Protein AF-A0A2Z4L5Y4-F1 (afdb_monomer_lite)

pLDDT: mean 93.49, std 5.84, range [65.12, 98.69]

Sequence (246 aa):
MSQNNININGIVNYGMEIYTATNTQITDNNITLNGSKSMEIGYAHSLNSTATENTITINDDSTIPINSVTEEIQPENTGIKIQQDPINIELENNKIKITDTQQKDTTIHSEESVNITIKNNQLTSSTGYGDETILAPEDAIIENNIINTNITTEDVTTLTNTPTTLTAAITDGDNVINNGKVVFKINGKTVKDANGKVIYAKVSNNQVNFTYTLPSDMKAKEYNLTAVFISSDYDCLEDTKTLTVN

Secondary structure (DSSP, 8-state):
-BS-EEEEESSEEEEEEEES-BS-EEES-EEEEEESEEEEEEEES-EEEEEES-EEEEEE-TTS-------SS---SEEEEEESS-EEEEEES-EEEEEETTS--EEEEE-S-EEEEEES-EEE-SS-BGGGGEE--TTSEEE-----EEEEE--EEE-TTSEEEEEEEEEETTB---S-EEEEEETTEEPB-TTSPBP-EEPBTTEEEEEEEPPTT--SEEEEEEEEEE-SSS--EEEEEEEEE-

Foldseek 3Di:
DEDEEEEEEEAFEEAEEAELEEAAEAAHYEYEYEHAFYEHYEYANYEQYEYAHYEYEYEHEVVDDDDDDDDPDGTHQEHYEYDHEYENYEYEQYEFEGEYPVQRYAHYEYDDYYAAEHEQYWAYYNNATFPVRYHYDPPYHGYNHAFPKAKDWDEAEEAAQDWGKTKMFIDRDPDFDQAWWKWKDWQNHTDADPVRHGDTFGDGRRMGIDIDHHHPPDDFAKTKIKIWTDGPRHDIYIDIDIYGYD

Structure (mmCIF, N/CA/C/O backbone):
data_AF-A0A2Z4L5Y4-F1
#
_entry.id   AF-A0A2Z4L5Y4-F1
#
loop_
_atom_site.group_PDB
_atom_site.id
_atom_site.type_symbol
_atom_site.label_atom_id
_atom_site.label_alt_id
_atom_site.label_comp_id
_atom_site.label_asym_id
_atom_site.label_entity_id
_atom_site.label_seq_id
_atom_site.pdbx_PDB_ins_code
_atom_site.Cartn_x
_atom_site.Cartn_y
_atom_site.Cartn_z
_atom_site.occupancy
_atom_site.B_iso_or_equiv
_atom_site.auth_seq_id
_atom_site.auth_comp_id
_atom_site.auth_asym_id
_atom_site.auth_atom_id
_atom_site.pdbx_PDB_model_num
ATOM 1 N N . MET A 1 1 ? 7.150 -13.907 -17.745 1.00 89.50 1 MET A N 1
ATOM 2 C CA . MET A 1 1 ? 7.822 -14.478 -16.563 1.00 89.50 1 MET A CA 1
ATOM 3 C C . MET A 1 1 ? 6.780 -14.657 -15.474 1.00 89.50 1 MET A C 1
ATOM 5 O O . MET A 1 1 ? 6.015 -13.725 -15.258 1.00 89.50 1 MET A O 1
ATOM 9 N N . SER A 1 2 ? 6.706 -15.822 -14.829 1.00 96.12 2 SER A N 1
ATOM 10 C CA . SER A 1 2 ? 5.707 -16.038 -13.778 1.00 96.12 2 SER A CA 1
ATOM 11 C C . SER A 1 2 ? 6.154 -16.961 -12.658 1.00 96.12 2 SER A C 1
ATOM 13 O O . SER A 1 2 ? 6.927 -17.884 -12.926 1.00 96.12 2 SER A O 1
ATOM 15 N N . GLN A 1 3 ? 5.636 -16.744 -11.445 1.00 97.00 3 GLN A N 1
ATOM 16 C CA . GLN A 1 3 ? 5.835 -17.620 -10.279 1.00 97.00 3 GLN A CA 1
ATOM 17 C C . GLN A 1 3 ? 7.287 -17.734 -9.812 1.00 97.00 3 GLN A C 1
ATOM 19 O O . GLN A 1 3 ? 7.731 -18.785 -9.345 1.00 97.00 3 GLN A O 1
ATOM 24 N N . ASN A 1 4 ? 8.050 -16.648 -9.939 1.00 97.50 4 ASN A N 1
ATOM 25 C CA . ASN A 1 4 ? 9.451 -16.617 -9.527 1.00 97.50 4 ASN A CA 1
ATOM 26 C C . ASN A 1 4 ? 9.618 -15.943 -8.167 1.00 97.50 4 ASN A C 1
ATOM 28 O O . ASN A 1 4 ? 8.889 -15.018 -7.826 1.00 97.50 4 ASN A O 1
ATOM 32 N N . ASN A 1 5 ? 10.634 -16.384 -7.423 1.00 97.31 5 ASN A N 1
ATOM 33 C CA . ASN A 1 5 ? 11.152 -15.671 -6.259 1.00 97.31 5 ASN A CA 1
ATOM 34 C C . ASN A 1 5 ? 12.532 -15.117 -6.623 1.00 97.31 5 ASN A C 1
ATOM 36 O O . ASN A 1 5 ? 13.457 -15.896 -6.862 1.00 97.31 5 ASN A O 1
ATOM 40 N N . ILE A 1 6 ? 12.668 -13.795 -6.690 1.00 97.12 6 ILE A N 1
ATOM 41 C CA . ILE A 1 6 ? 13.895 -13.119 -7.129 1.00 97.12 6 ILE A CA 1
ATOM 42 C C . ILE A 1 6 ? 14.397 -12.234 -5.990 1.00 97.12 6 ILE A C 1
ATOM 44 O O . ILE A 1 6 ? 13.643 -11.454 -5.419 1.00 97.12 6 ILE A O 1
ATOM 48 N N . ASN A 1 7 ? 15.681 -12.351 -5.653 1.00 97.31 7 ASN A N 1
ATOM 49 C CA . ASN A 1 7 ? 16.321 -11.515 -4.642 1.00 97.31 7 ASN A CA 1
ATOM 50 C C . ASN A 1 7 ? 17.642 -10.978 -5.195 1.00 97.31 7 ASN A C 1
ATOM 52 O O . ASN A 1 7 ? 18.547 -11.761 -5.495 1.00 97.31 7 ASN A O 1
ATOM 56 N N . ILE A 1 8 ? 17.739 -9.658 -5.341 1.00 97.31 8 ILE A N 1
ATOM 57 C CA . ILE A 1 8 ? 18.920 -8.974 -5.871 1.00 97.31 8 ILE A CA 1
ATOM 58 C C . ILE A 1 8 ? 19.483 -8.060 -4.784 1.00 97.31 8 ILE A C 1
ATOM 60 O O . ILE A 1 8 ? 18.771 -7.245 -4.202 1.00 97.31 8 ILE A O 1
ATOM 64 N N . ASN A 1 9 ? 20.779 -8.208 -4.510 1.00 96.44 9 ASN A N 1
ATOM 65 C CA . ASN A 1 9 ? 21.511 -7.378 -3.558 1.00 96.44 9 ASN A CA 1
ATOM 66 C C . ASN A 1 9 ? 22.702 -6.759 -4.282 1.00 96.44 9 ASN A C 1
ATOM 68 O O . ASN A 1 9 ? 23.648 -7.462 -4.645 1.00 96.44 9 ASN A O 1
ATOM 72 N N . GLY A 1 10 ? 22.651 -5.451 -4.489 1.00 93.44 10 GLY A N 1
ATOM 73 C CA . GLY A 1 10 ? 23.626 -4.713 -5.280 1.00 93.44 10 GLY A CA 1
ATOM 74 C C . GLY A 1 10 ? 23.446 -3.214 -5.096 1.00 93.44 10 GLY A C 1
ATOM 75 O O . GLY A 1 10 ? 22.420 -2.763 -4.611 1.00 93.44 10 GLY A O 1
ATOM 76 N N . ILE A 1 11 ? 24.459 -2.418 -5.441 1.00 93.06 11 ILE A N 1
ATOM 77 C CA . ILE A 1 11 ? 24.372 -0.955 -5.286 1.00 93.06 11 ILE A CA 1
ATOM 78 C C . ILE A 1 11 ? 23.385 -0.363 -6.305 1.00 93.06 11 ILE A C 1
ATOM 80 O O . ILE A 1 11 ? 22.585 0.503 -5.955 1.00 93.06 11 ILE A O 1
ATOM 84 N N . VAL A 1 12 ? 23.448 -0.848 -7.548 1.00 94.12 12 VAL A N 1
ATOM 85 C CA . VAL A 1 12 ? 22.519 -0.521 -8.634 1.00 94.12 12 VAL A CA 1
ATOM 86 C C . VAL A 1 12 ? 21.872 -1.822 -9.088 1.00 94.12 12 VAL A C 1
ATOM 88 O O . VAL A 1 12 ? 22.598 -2.761 -9.420 1.00 94.12 12 VAL A O 1
ATOM 91 N N . ASN A 1 13 ? 20.543 -1.886 -9.085 1.00 94.62 13 ASN A N 1
ATOM 92 C CA . ASN A 1 13 ? 19.792 -3.095 -9.415 1.00 94.62 13 ASN A CA 1
ATOM 93 C C . ASN A 1 13 ? 18.792 -2.830 -10.543 1.00 94.62 13 ASN A C 1
ATOM 95 O O . ASN A 1 13 ? 18.064 -1.841 -10.503 1.00 94.62 13 ASN A O 1
ATOM 99 N N . TYR A 1 14 ? 18.724 -3.774 -11.482 1.00 92.56 14 TYR A N 1
ATOM 100 C CA . TYR A 1 14 ? 17.647 -3.904 -12.459 1.00 92.56 14 TYR A CA 1
ATOM 101 C C . TYR A 1 14 ? 17.039 -5.297 -12.304 1.00 92.56 14 TYR A C 1
ATOM 103 O O . TYR A 1 14 ? 17.768 -6.292 -12.343 1.00 92.56 14 TYR A O 1
ATOM 111 N N . GLY A 1 15 ? 15.729 -5.376 -12.080 1.00 92.56 15 GLY A N 1
ATOM 112 C CA . GLY A 1 15 ? 15.012 -6.647 -11.995 1.00 92.56 15 GLY A CA 1
ATOM 113 C C . GLY A 1 15 ? 14.827 -7.274 -13.375 1.00 92.56 15 GLY A C 1
ATOM 114 O O . GLY A 1 15 ? 15.365 -8.343 -13.668 1.00 92.56 15 GLY A O 1
ATOM 115 N N . MET A 1 16 ? 14.065 -6.592 -14.226 1.00 93.50 16 MET A N 1
ATOM 116 C CA . MET A 1 16 ? 13.694 -7.015 -15.570 1.00 93.50 16 MET A CA 1
ATOM 117 C C . MET A 1 16 ? 13.624 -5.814 -16.511 1.00 93.50 16 MET A C 1
ATOM 119 O O . MET A 1 16 ? 12.772 -4.945 -16.360 1.00 93.50 16 MET A O 1
ATOM 123 N N . GLU A 1 17 ? 14.459 -5.813 -17.544 1.00 93.06 17 GLU A N 1
ATOM 124 C CA . GLU A 1 17 ? 14.396 -4.824 -18.620 1.00 93.06 17 GLU A CA 1
ATOM 125 C C . GLU A 1 17 ? 13.764 -5.442 -19.865 1.00 93.06 17 GLU A C 1
ATOM 127 O O . GLU A 1 17 ? 14.251 -6.423 -20.435 1.00 93.06 17 GLU A O 1
ATOM 132 N N . ILE A 1 18 ? 12.648 -4.861 -20.284 1.00 94.00 18 ILE A N 1
ATOM 133 C CA . ILE A 1 18 ? 11.864 -5.268 -21.438 1.00 94.00 18 ILE A CA 1
ATOM 134 C C . ILE A 1 18 ? 12.085 -4.217 -22.523 1.00 94.00 18 ILE A C 1
ATOM 136 O O . ILE A 1 18 ? 11.450 -3.163 -22.541 1.00 94.00 18 ILE A O 1
ATOM 140 N N . TYR A 1 19 ? 13.027 -4.510 -23.418 1.00 93.94 19 TYR A N 1
ATOM 141 C CA . TYR A 1 19 ? 13.422 -3.625 -24.510 1.00 93.94 19 TYR A CA 1
ATOM 142 C C . TYR A 1 19 ? 12.870 -4.135 -25.841 1.00 93.94 19 TYR A C 1
ATOM 144 O O . TYR A 1 19 ? 13.205 -5.240 -26.272 1.00 93.94 19 TYR A O 1
ATOM 152 N N . THR A 1 20 ? 12.038 -3.335 -26.514 1.00 94.31 20 THR A N 1
ATOM 153 C CA . THR A 1 20 ? 11.422 -3.616 -27.834 1.00 94.31 20 THR A CA 1
ATOM 154 C C . THR A 1 20 ? 10.539 -4.870 -27.916 1.00 94.31 20 THR A C 1
ATOM 156 O O . THR A 1 20 ? 10.050 -5.228 -28.991 1.00 94.31 20 THR A O 1
ATOM 159 N N . ALA A 1 21 ? 10.318 -5.562 -26.797 1.00 95.31 21 ALA A N 1
ATOM 160 C CA . ALA A 1 21 ? 9.504 -6.764 -26.769 1.00 95.31 21 ALA A CA 1
ATOM 161 C C . ALA A 1 21 ? 8.013 -6.407 -26.801 1.00 95.31 21 ALA A C 1
ATOM 163 O O . ALA A 1 21 ? 7.582 -5.337 -26.373 1.00 95.31 21 ALA A O 1
ATOM 164 N N . THR A 1 22 ? 7.197 -7.326 -27.309 1.00 96.44 22 THR A N 1
ATOM 165 C CA . THR A 1 22 ? 5.746 -7.131 -27.378 1.00 96.44 22 THR A CA 1
ATOM 166 C C . THR A 1 22 ? 5.018 -8.332 -26.807 1.00 96.44 22 THR A C 1
ATOM 168 O O . THR A 1 22 ? 5.540 -9.447 -26.867 1.00 96.44 22 THR A O 1
ATOM 171 N N . ASN A 1 23 ? 3.798 -8.129 -26.304 1.00 97.38 23 ASN A N 1
ATOM 172 C CA . ASN A 1 23 ? 2.982 -9.201 -25.720 1.00 97.38 23 ASN A CA 1
ATOM 173 C C . ASN A 1 23 ? 3.664 -9.875 -24.517 1.00 97.38 23 ASN A C 1
ATOM 175 O O . ASN A 1 23 ? 3.543 -11.087 -24.310 1.00 97.38 23 ASN A O 1
ATOM 179 N N . THR A 1 24 ? 4.417 -9.094 -23.740 1.00 97.88 24 THR A N 1
ATOM 180 C CA . THR A 1 24 ? 5.137 -9.586 -22.566 1.00 97.88 24 THR A CA 1
ATOM 181 C C . THR A 1 24 ? 4.182 -9.671 -21.386 1.00 97.88 24 THR A C 1
ATOM 183 O O . THR A 1 24 ? 3.485 -8.711 -21.087 1.00 97.88 24 THR A O 1
ATOM 186 N N . GLN A 1 25 ? 4.173 -10.811 -20.700 1.00 98.19 25 GLN A N 1
ATOM 187 C CA . GLN A 1 25 ? 3.403 -11.009 -19.472 1.00 98.19 25 GLN A CA 1
ATOM 188 C C . GLN A 1 25 ? 4.362 -11.273 -18.317 1.00 98.19 25 GLN A C 1
ATOM 190 O O . GLN A 1 25 ? 5.164 -12.215 -18.373 1.00 98.19 25 GLN A O 1
ATOM 195 N N . ILE A 1 26 ? 4.281 -10.453 -17.276 1.00 98.38 26 ILE A N 1
ATOM 196 C CA . ILE A 1 26 ? 5.035 -10.599 -16.032 1.00 98.38 26 ILE A CA 1
ATOM 197 C C . ILE A 1 26 ? 4.016 -10.757 -14.913 1.00 98.38 26 ILE A C 1
ATOM 199 O O . ILE A 1 26 ? 3.316 -9.804 -14.592 1.00 98.38 26 ILE A O 1
ATOM 203 N N . THR A 1 27 ? 3.871 -11.960 -14.361 1.00 98.44 27 THR A N 1
ATOM 204 C CA . THR A 1 27 ? 2.765 -12.224 -13.434 1.00 98.44 27 THR A CA 1
ATOM 205 C C . THR A 1 27 ? 3.118 -13.099 -12.246 1.00 98.44 27 THR A C 1
ATOM 207 O O . THR A 1 27 ? 3.892 -14.039 -12.399 1.00 98.44 27 THR A O 1
ATOM 210 N N . ASP A 1 28 ? 2.548 -12.812 -11.075 1.00 98.00 28 ASP A N 1
ATOM 211 C CA . ASP A 1 28 ? 2.680 -13.655 -9.878 1.00 98.00 28 ASP A CA 1
ATOM 212 C C . ASP A 1 28 ? 4.154 -13.902 -9.493 1.00 98.00 28 ASP A C 1
ATOM 214 O O . ASP A 1 28 ? 4.580 -15.021 -9.219 1.00 98.00 28 ASP A O 1
ATOM 218 N N . ASN A 1 29 ? 5.001 -12.870 -9.573 1.00 98.38 29 ASN A N 1
ATOM 219 C CA . ASN A 1 29 ? 6.391 -12.947 -9.117 1.00 98.38 29 ASN A CA 1
ATOM 220 C C . ASN A 1 29 ? 6.549 -12.257 -7.759 1.00 98.38 29 ASN A C 1
ATOM 222 O O . ASN A 1 29 ? 5.911 -11.244 -7.493 1.00 98.38 29 ASN A O 1
ATOM 226 N N . ASN A 1 30 ? 7.437 -12.778 -6.917 1.00 97.25 30 ASN A N 1
ATOM 227 C CA . ASN A 1 30 ? 7.812 -12.193 -5.634 1.00 97.25 30 ASN A CA 1
ATOM 228 C C . ASN A 1 30 ? 9.275 -11.740 -5.683 1.00 97.25 30 ASN A C 1
ATOM 230 O O . ASN A 1 30 ? 10.189 -12.557 -5.817 1.00 97.25 30 ASN A O 1
ATOM 234 N N . ILE A 1 31 ? 9.496 -10.432 -5.628 1.00 98.12 31 ILE A N 1
ATOM 235 C CA . ILE A 1 31 ? 10.759 -9.805 -6.005 1.00 98.12 31 ILE A CA 1
ATOM 236 C C . ILE A 1 31 ? 11.211 -8.867 -4.897 1.00 98.12 31 ILE A C 1
ATOM 238 O O . ILE A 1 31 ? 10.451 -8.034 -4.407 1.00 98.12 31 ILE A O 1
ATOM 242 N N . THR A 1 32 ? 12.467 -9.010 -4.484 1.00 97.69 32 THR A N 1
ATOM 243 C CA . THR A 1 32 ? 13.106 -8.132 -3.504 1.00 97.69 32 THR A CA 1
ATOM 244 C C . THR A 1 32 ? 14.408 -7.572 -4.061 1.00 97.69 32 THR A C 1
ATOM 246 O O . THR A 1 32 ? 15.286 -8.335 -4.468 1.00 97.69 32 THR A O 1
ATOM 249 N N . LEU A 1 33 ? 14.546 -6.248 -4.044 1.00 97.94 33 LEU A N 1
ATOM 250 C CA . LEU A 1 33 ? 15.757 -5.527 -4.433 1.00 97.94 33 LEU A CA 1
ATOM 251 C C . LEU A 1 33 ? 16.283 -4.752 -3.222 1.00 97.94 33 LEU A C 1
ATOM 253 O O . LEU A 1 33 ? 15.521 -4.040 -2.569 1.00 97.94 33 LEU A O 1
ATOM 257 N N . ASN A 1 34 ? 17.574 -4.878 -2.918 1.00 97.00 34 ASN A N 1
ATOM 258 C CA . ASN A 1 34 ? 18.229 -4.086 -1.876 1.00 97.00 34 ASN A CA 1
ATOM 259 C C . ASN A 1 34 ? 19.431 -3.352 -2.474 1.00 97.00 34 ASN A C 1
ATOM 261 O O . ASN A 1 34 ? 20.342 -4.010 -2.995 1.00 97.00 34 ASN A O 1
ATOM 265 N N . GLY A 1 35 ? 19.454 -2.018 -2.388 1.00 95.56 35 GLY A N 1
ATOM 266 C CA . GLY A 1 35 ? 20.513 -1.220 -3.005 1.00 95.56 35 GLY A CA 1
ATOM 267 C C . GLY A 1 35 ? 20.548 0.261 -2.643 1.00 95.56 35 GLY A C 1
ATOM 268 O O . GLY A 1 35 ? 20.176 0.666 -1.550 1.00 95.56 35 GLY A O 1
ATOM 269 N N . SER A 1 36 ? 21.108 1.068 -3.543 1.00 94.75 36 SER A N 1
ATOM 270 C CA . SER A 1 36 ? 21.046 2.541 -3.506 1.00 94.75 36 SER A CA 1
ATOM 271 C C . SER A 1 36 ? 20.141 3.080 -4.616 1.00 94.75 36 SER A C 1
ATOM 273 O O . SER A 1 36 ? 19.448 4.086 -4.442 1.00 94.75 36 SER A O 1
ATOM 275 N N . LYS A 1 37 ? 20.143 2.395 -5.765 1.00 94.12 37 LYS A N 1
ATOM 276 C CA . LYS A 1 37 ? 19.309 2.677 -6.931 1.00 94.12 37 LYS A CA 1
ATOM 277 C C . LYS A 1 37 ? 18.767 1.372 -7.496 1.00 94.12 37 LYS A C 1
ATOM 279 O O . LYS A 1 37 ? 19.514 0.642 -8.144 1.00 94.12 37 LYS A O 1
ATOM 284 N N . SER A 1 38 ? 17.498 1.084 -7.255 1.00 95.62 38 SER A N 1
ATOM 285 C CA . SER A 1 38 ? 16.866 -0.143 -7.724 1.00 95.62 38 SER A CA 1
ATOM 286 C C . SER A 1 38 ? 15.635 0.150 -8.571 1.00 95.62 38 SER A C 1
ATOM 288 O O . SER A 1 38 ? 14.707 0.820 -8.120 1.00 95.62 38 SER A O 1
ATOM 290 N N . MET A 1 39 ? 15.620 -0.432 -9.769 1.00 95.19 39 MET A N 1
ATOM 291 C CA . MET A 1 39 ? 14.454 -0.515 -10.638 1.00 95.19 39 MET A CA 1
ATOM 292 C C . MET A 1 39 ? 14.029 -1.972 -10.788 1.00 95.19 39 MET A C 1
ATOM 294 O O . MET A 1 39 ? 14.881 -2.831 -11.021 1.00 95.19 39 MET A O 1
ATOM 298 N N . GLU A 1 40 ? 12.737 -2.275 -10.672 1.00 96.50 40 GLU A N 1
ATOM 299 C CA . GLU A 1 40 ? 12.259 -3.644 -10.868 1.00 96.50 40 GLU A CA 1
ATOM 300 C C . GLU A 1 40 ? 11.920 -3.921 -12.339 1.00 96.50 40 GLU A C 1
ATOM 302 O O . GLU A 1 40 ? 12.790 -4.444 -13.033 1.00 96.50 40 GLU A O 1
ATOM 307 N N . ILE A 1 41 ? 10.747 -3.539 -12.849 1.00 95.88 41 ILE A N 1
ATOM 308 C CA . ILE A 1 41 ? 10.409 -3.691 -14.277 1.00 95.88 41 ILE A CA 1
ATOM 309 C C . ILE A 1 41 ? 10.669 -2.385 -15.026 1.00 95.88 41 ILE A C 1
ATOM 311 O O . ILE A 1 41 ? 10.071 -1.361 -14.712 1.00 95.88 41 ILE A O 1
ATOM 315 N N . GLY A 1 42 ? 11.489 -2.433 -16.073 1.00 94.81 42 GLY A N 1
ATOM 316 C CA . GLY A 1 42 ? 11.666 -1.347 -17.035 1.00 94.81 42 GLY A CA 1
ATOM 317 C C . GLY A 1 42 ? 11.097 -1.714 -18.404 1.00 94.81 42 GLY A C 1
ATOM 318 O O . GLY A 1 42 ? 11.626 -2.604 -19.062 1.00 94.81 42 GLY A O 1
ATOM 319 N N . TYR A 1 43 ? 10.053 -1.026 -18.865 1.00 95.19 43 TYR A N 1
ATOM 320 C CA . TYR A 1 43 ? 9.568 -1.116 -20.244 1.00 95.19 43 TYR A CA 1
ATOM 321 C C . TYR A 1 43 ? 10.157 0.014 -21.090 1.00 95.19 43 TYR A C 1
ATOM 323 O O . TYR A 1 43 ? 9.932 1.187 -20.792 1.00 95.19 43 TYR A O 1
ATOM 331 N N . ALA A 1 44 ? 10.838 -0.346 -22.179 1.00 94.44 44 ALA A N 1
ATOM 332 C CA . ALA A 1 44 ? 11.289 0.586 -23.210 1.00 94.44 44 ALA A CA 1
ATOM 333 C C . ALA A 1 44 ? 10.913 0.088 -24.607 1.00 94.44 44 ALA A C 1
ATOM 335 O O . ALA A 1 44 ? 11.105 -1.091 -24.927 1.00 94.44 44 ALA A O 1
ATOM 336 N N . HIS A 1 45 ? 10.325 0.969 -25.425 1.00 93.56 45 HIS A N 1
ATOM 337 C CA . HIS A 1 45 ? 9.828 0.663 -26.778 1.00 93.56 45 HIS A CA 1
ATOM 338 C C . HIS A 1 45 ? 8.921 -0.581 -26.872 1.00 93.56 45 HIS A C 1
ATOM 340 O O . HIS A 1 45 ? 8.842 -1.237 -27.914 1.00 93.56 45 HIS A O 1
ATOM 346 N N . SER A 1 46 ? 8.289 -0.966 -25.764 1.00 93.81 46 SER A N 1
ATOM 347 C CA . SER A 1 46 ? 7.588 -2.242 -25.636 1.00 93.81 46 SER A CA 1
ATOM 348 C C . SER A 1 46 ? 6.085 -2.055 -25.759 1.00 93.81 46 SER A C 1
ATOM 350 O O . SER A 1 46 ? 5.538 -1.048 -25.315 1.00 93.81 46 SER A O 1
ATOM 352 N N . LEU A 1 47 ? 5.405 -3.023 -26.375 1.00 95.62 47 LEU A N 1
ATOM 353 C CA . LEU A 1 47 ? 3.989 -2.886 -26.732 1.00 95.62 47 LEU A CA 1
ATOM 354 C C . LEU A 1 47 ? 3.140 -4.018 -26.152 1.00 95.62 47 LEU A C 1
ATOM 356 O O . LEU A 1 47 ? 3.596 -5.162 -26.072 1.00 95.62 47 LEU A O 1
ATOM 360 N N . ASN A 1 48 ? 1.877 -3.728 -25.838 1.00 97.44 48 ASN A N 1
ATOM 361 C CA . ASN A 1 48 ? 0.861 -4.716 -25.451 1.00 97.44 48 ASN A CA 1
ATOM 362 C C . ASN A 1 48 ? 1.336 -5.630 -24.312 1.00 97.44 48 ASN A C 1
ATOM 364 O O . ASN A 1 48 ? 1.276 -6.850 -24.437 1.00 97.44 48 ASN A O 1
ATOM 368 N N . SER A 1 49 ? 1.921 -5.060 -23.262 1.00 97.69 49 SER A N 1
ATOM 369 C CA . SER A 1 49 ? 2.558 -5.839 -22.197 1.00 97.69 49 SER A CA 1
ATOM 370 C C . SER A 1 49 ? 1.878 -5.608 -20.858 1.00 97.69 49 SER A C 1
ATOM 372 O O . SER A 1 49 ? 1.325 -4.540 -20.608 1.00 97.69 49 SER A O 1
ATOM 374 N N . THR A 1 50 ? 1.915 -6.622 -20.002 1.00 98.25 50 THR A N 1
ATOM 375 C CA . THR A 1 50 ? 1.223 -6.611 -18.719 1.00 98.25 50 THR A CA 1
ATOM 376 C C . THR A 1 50 ? 2.173 -6.964 -17.581 1.00 98.25 50 THR A C 1
ATOM 378 O O . THR A 1 50 ? 3.013 -7.863 -17.702 1.00 98.25 50 THR A O 1
ATOM 381 N N . ALA A 1 51 ? 2.013 -6.276 -16.453 1.00 98.44 51 ALA A N 1
ATOM 382 C CA . ALA A 1 51 ? 2.549 -6.710 -15.170 1.00 98.44 51 ALA A CA 1
ATOM 383 C C . ALA A 1 51 ? 1.383 -6.881 -14.196 1.00 98.44 51 ALA A C 1
ATOM 385 O O . ALA A 1 51 ? 0.704 -5.903 -13.882 1.00 98.44 51 ALA A O 1
ATOM 386 N N . THR A 1 52 ? 1.118 -8.109 -13.753 1.00 98.38 52 THR A N 1
ATOM 387 C CA . THR A 1 52 ? -0.046 -8.401 -12.910 1.00 98.38 52 THR A CA 1
ATOM 388 C C . THR A 1 52 ? 0.270 -9.281 -11.714 1.00 98.38 52 THR A C 1
ATOM 390 O O . THR A 1 52 ? 1.029 -10.234 -11.825 1.00 98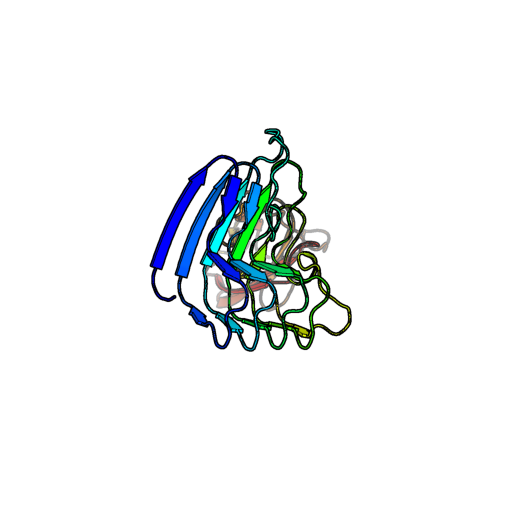.38 52 THR A O 1
ATOM 393 N N . GLU A 1 53 ? -0.343 -9.016 -10.562 1.00 97.56 53 GLU A N 1
ATOM 394 C CA . GLU A 1 53 ? -0.204 -9.869 -9.363 1.00 97.56 53 GLU A CA 1
ATOM 395 C C . GLU A 1 53 ? 1.244 -10.015 -8.847 1.00 97.56 53 GLU A C 1
ATOM 397 O O . GLU A 1 53 ? 1.552 -10.916 -8.070 1.00 97.56 53 GLU A O 1
ATOM 402 N N . ASN A 1 54 ? 2.167 -9.135 -9.251 1.00 98.44 54 ASN A N 1
ATOM 403 C CA . ASN A 1 54 ? 3.541 -9.187 -8.760 1.00 98.44 54 ASN A CA 1
ATOM 404 C C . ASN A 1 54 ? 3.639 -8.530 -7.382 1.00 98.44 54 ASN A C 1
ATOM 406 O O . ASN A 1 54 ? 3.054 -7.478 -7.137 1.00 98.44 54 ASN A O 1
ATOM 410 N N . THR A 1 55 ? 4.427 -9.126 -6.494 1.00 96.75 55 THR A N 1
ATOM 411 C CA . THR A 1 55 ? 4.844 -8.526 -5.226 1.00 96.75 55 THR A CA 1
ATOM 412 C C . THR A 1 55 ? 6.281 -8.036 -5.359 1.00 96.75 55 THR A C 1
ATOM 414 O O . THR A 1 55 ? 7.202 -8.836 -5.485 1.00 96.75 55 THR A O 1
ATOM 417 N N . ILE A 1 56 ? 6.476 -6.721 -5.321 1.00 98.06 56 ILE A N 1
ATOM 418 C CA . ILE A 1 56 ? 7.758 -6.037 -5.488 1.00 98.06 56 ILE A CA 1
ATOM 419 C C . ILE A 1 56 ? 8.084 -5.303 -4.188 1.00 98.06 56 ILE A C 1
ATOM 421 O O . ILE A 1 56 ? 7.301 -4.485 -3.706 1.00 98.06 56 ILE A O 1
ATOM 425 N N . THR A 1 57 ? 9.245 -5.597 -3.611 1.00 96.44 57 THR A N 1
ATOM 426 C CA . THR A 1 57 ? 9.786 -4.897 -2.441 1.00 96.44 57 THR A CA 1
ATOM 427 C C . THR A 1 57 ? 11.156 -4.322 -2.770 1.00 96.44 57 THR A C 1
ATOM 429 O O . THR A 1 57 ? 12.064 -5.063 -3.141 1.00 96.44 57 THR A O 1
ATOM 432 N N . ILE A 1 58 ? 11.322 -3.015 -2.606 1.00 97.69 58 ILE A N 1
ATOM 433 C CA . ILE A 1 58 ? 12.588 -2.316 -2.830 1.00 97.69 58 ILE A CA 1
ATOM 434 C C . ILE A 1 58 ? 13.016 -1.630 -1.534 1.00 97.69 58 ILE A C 1
ATOM 436 O O . ILE A 1 58 ? 12.283 -0.802 -0.995 1.00 97.69 58 ILE A O 1
ATOM 440 N N . ASN A 1 59 ? 14.213 -1.958 -1.052 1.00 95.88 59 ASN A N 1
ATOM 441 C CA . ASN A 1 59 ? 14.826 -1.312 0.105 1.00 95.88 59 ASN A CA 1
ATOM 442 C C . ASN A 1 59 ? 16.102 -0.597 -0.345 1.00 95.88 59 ASN A C 1
ATOM 444 O O . ASN A 1 59 ? 17.172 -1.208 -0.422 1.00 95.88 59 ASN A O 1
ATOM 448 N N . ASP A 1 60 ? 15.978 0.690 -0.654 1.00 96.75 60 ASP A N 1
ATOM 449 C CA . ASP A 1 60 ? 17.082 1.510 -1.125 1.00 96.75 60 ASP A CA 1
ATOM 450 C C . ASP A 1 60 ? 17.595 2.484 -0.054 1.00 96.75 60 ASP A C 1
ATOM 452 O O . ASP A 1 60 ? 16.858 2.995 0.790 1.00 96.75 60 ASP A O 1
ATOM 456 N N . ASP A 1 61 ? 18.892 2.771 -0.111 1.00 95.88 61 ASP A N 1
ATOM 457 C CA . ASP A 1 61 ? 19.533 3.865 0.611 1.00 95.88 61 ASP A CA 1
ATOM 458 C C . ASP A 1 61 ? 20.251 4.786 -0.379 1.00 95.88 61 ASP A C 1
ATOM 460 O O . ASP A 1 61 ? 21.464 4.690 -0.599 1.00 95.88 61 ASP A O 1
ATOM 464 N N . SER A 1 62 ? 19.505 5.714 -0.984 1.00 93.88 62 SER A N 1
ATOM 465 C CA . SER A 1 62 ? 20.067 6.627 -1.983 1.00 93.88 62 SER A CA 1
ATOM 466 C C . SER A 1 62 ? 21.056 7.652 -1.406 1.00 93.88 62 SER A C 1
ATOM 468 O O . SER A 1 62 ? 21.606 8.465 -2.157 1.00 93.88 62 SER A O 1
ATOM 470 N N . THR A 1 63 ? 21.317 7.652 -0.088 1.00 94.38 63 THR A N 1
ATOM 471 C CA . THR A 1 63 ? 22.421 8.440 0.495 1.00 94.38 63 THR A CA 1
ATOM 472 C C . THR A 1 63 ? 23.788 7.933 0.040 1.00 94.38 63 THR A C 1
ATOM 474 O O . THR A 1 63 ? 24.754 8.698 0.026 1.00 94.38 63 THR A O 1
ATOM 477 N N . ILE A 1 64 ? 23.868 6.668 -0.381 1.00 92.56 64 ILE A N 1
ATOM 478 C CA . ILE A 1 64 ? 25.068 6.065 -0.948 1.00 92.56 64 ILE A CA 1
ATOM 479 C C . ILE A 1 64 ? 25.214 6.563 -2.394 1.00 92.56 64 ILE A C 1
ATOM 481 O O . ILE A 1 64 ? 24.406 6.191 -3.247 1.00 92.56 64 ILE A O 1
ATOM 485 N N . PRO A 1 65 ? 26.229 7.386 -2.715 1.00 88.31 65 PRO A N 1
ATOM 486 C CA . PRO A 1 65 ? 26.393 7.909 -4.063 1.00 88.31 65 PRO A CA 1
ATOM 487 C C . PRO A 1 65 ? 26.770 6.795 -5.041 1.00 88.31 65 PRO A C 1
ATOM 489 O O . PRO A 1 65 ? 27.547 5.895 -4.715 1.00 88.31 65 PRO A O 1
ATOM 492 N N . ILE A 1 66 ? 26.281 6.915 -6.273 1.00 89.00 66 ILE A N 1
ATOM 493 C CA . ILE A 1 66 ? 26.698 6.080 -7.398 1.00 89.00 66 ILE A CA 1
ATOM 494 C C . ILE A 1 66 ? 27.417 6.929 -8.443 1.00 89.00 66 ILE A C 1
ATOM 496 O O . ILE A 1 66 ? 27.154 8.125 -8.588 1.00 89.00 66 ILE A O 1
ATOM 500 N N . ASN A 1 67 ? 28.337 6.308 -9.178 1.00 86.50 67 ASN A N 1
ATOM 501 C CA . ASN A 1 67 ? 28.879 6.920 -10.385 1.00 86.50 67 ASN A CA 1
ATOM 502 C C . ASN A 1 67 ? 27.776 7.024 -11.445 1.00 86.50 67 ASN A C 1
ATOM 504 O O . ASN A 1 67 ? 26.800 6.277 -11.403 1.00 86.50 67 ASN A O 1
ATOM 508 N N . SER A 1 68 ? 27.957 7.923 -12.413 1.00 81.56 68 SER A N 1
ATOM 509 C CA . SER A 1 68 ? 27.081 7.975 -13.583 1.00 81.56 68 SER A CA 1
ATOM 510 C C . SER A 1 68 ? 27.034 6.605 -14.255 1.00 81.56 68 SER A C 1
ATOM 512 O O . SER A 1 68 ? 28.078 6.006 -14.520 1.00 81.56 68 SER A O 1
ATOM 514 N N . VAL A 1 69 ? 25.825 6.145 -14.548 1.00 82.19 69 VAL A N 1
ATOM 515 C CA . VAL A 1 69 ? 25.559 4.917 -15.293 1.00 82.19 69 VAL A CA 1
ATOM 516 C C . VAL A 1 69 ? 25.074 5.344 -16.678 1.00 82.19 69 VAL A C 1
ATOM 518 O O . VAL A 1 69 ? 24.314 6.299 -16.804 1.00 82.19 69 VAL A O 1
ATOM 521 N N . THR A 1 70 ? 25.575 4.723 -17.740 1.00 80.25 70 THR A N 1
ATOM 522 C CA . THR A 1 70 ? 25.087 4.980 -19.101 1.00 80.25 70 THR A CA 1
ATOM 523 C C . THR A 1 70 ? 24.356 3.738 -19.557 1.00 80.25 70 THR A C 1
ATOM 525 O O . THR A 1 70 ? 24.984 2.796 -20.023 1.00 80.25 70 THR A O 1
ATOM 528 N N . GLU A 1 71 ? 23.044 3.765 -19.388 1.00 80.50 71 GLU A N 1
ATOM 529 C CA . GLU A 1 71 ? 22.112 2.745 -19.844 1.00 80.50 71 GLU A CA 1
ATOM 530 C C . GLU A 1 71 ? 20.987 3.423 -20.620 1.00 80.50 71 GLU A C 1
ATOM 532 O O . GLU A 1 71 ? 20.752 4.630 -20.472 1.00 80.50 71 GLU A O 1
ATOM 537 N N . GLU A 1 72 ? 20.313 2.633 -21.449 1.00 80.12 72 GLU A N 1
ATOM 538 C CA . GLU A 1 72 ? 19.121 3.064 -22.178 1.00 80.12 72 GLU A CA 1
ATOM 539 C C . GLU A 1 72 ? 18.008 3.434 -21.191 1.00 80.12 72 GLU A C 1
ATOM 541 O O . GLU A 1 72 ? 17.436 4.520 -21.250 1.00 80.12 72 GLU A O 1
ATOM 546 N N . ILE A 1 73 ? 17.789 2.550 -20.214 1.00 80.81 73 ILE A N 1
ATOM 547 C CA . ILE A 1 73 ? 16.911 2.754 -19.071 1.00 80.81 73 ILE A CA 1
ATOM 548 C C . ILE A 1 73 ? 17.793 3.158 -17.890 1.00 80.81 73 ILE A C 1
ATOM 550 O O . ILE A 1 73 ? 18.500 2.342 -17.311 1.00 80.81 73 ILE A O 1
ATOM 554 N N . GLN A 1 74 ? 17.785 4.441 -17.535 1.00 83.25 74 GLN A N 1
ATOM 555 C CA . GLN A 1 74 ? 18.591 4.936 -16.417 1.00 83.25 74 GLN A CA 1
ATOM 556 C C . GLN A 1 74 ? 18.074 4.418 -15.065 1.00 83.25 74 GLN A C 1
ATOM 558 O O . GLN A 1 74 ? 16.857 4.340 -14.872 1.00 83.25 74 GLN A O 1
ATOM 563 N N . PRO A 1 75 ? 18.965 4.114 -14.101 1.00 82.44 75 PRO A N 1
ATOM 564 C CA . PRO A 1 75 ? 18.549 3.559 -12.826 1.00 82.44 75 PRO A CA 1
ATOM 565 C C . PRO A 1 75 ? 17.880 4.640 -11.974 1.00 82.44 75 PRO A C 1
ATOM 567 O O . PRO A 1 75 ? 18.458 5.690 -11.674 1.00 82.44 75 PRO A O 1
ATOM 570 N N . GLU A 1 76 ? 16.666 4.346 -11.533 1.00 89.94 76 GLU A N 1
ATOM 571 C CA . GLU A 1 76 ? 15.838 5.189 -10.674 1.00 89.94 76 GLU A CA 1
ATOM 572 C C . GLU A 1 76 ? 15.418 4.382 -9.438 1.00 89.94 76 GLU A C 1
ATOM 574 O O . GLU A 1 76 ? 15.557 3.164 -9.434 1.00 89.94 76 GLU A O 1
ATOM 579 N N . ASN A 1 77 ? 14.952 5.040 -8.375 1.00 94.81 77 ASN A N 1
ATOM 580 C CA . ASN A 1 77 ? 14.360 4.356 -7.223 1.00 94.81 77 ASN A CA 1
ATOM 581 C C . ASN A 1 77 ? 12.875 4.108 -7.527 1.00 94.81 77 ASN A C 1
ATOM 583 O O . ASN A 1 77 ? 12.010 4.830 -7.035 1.00 94.81 77 ASN A O 1
ATOM 587 N N . THR A 1 78 ? 12.587 3.147 -8.404 1.00 96.56 78 THR A N 1
ATOM 588 C CA . THR A 1 78 ? 11.235 2.963 -8.946 1.00 96.56 78 THR A CA 1
ATOM 589 C C . THR A 1 78 ? 10.858 1.495 -9.039 1.00 96.56 78 THR A C 1
ATOM 591 O O . THR A 1 78 ? 11.662 0.665 -9.438 1.00 96.56 78 THR A O 1
ATOM 594 N N . GLY A 1 79 ? 9.611 1.154 -8.718 1.00 97.75 79 GLY A N 1
ATOM 595 C CA . GLY A 1 79 ? 9.102 -0.205 -8.904 1.00 97.75 79 GLY A CA 1
ATOM 596 C C . GLY A 1 79 ? 9.027 -0.543 -10.389 1.00 97.75 79 GLY A C 1
ATOM 597 O O . GLY A 1 79 ? 9.815 -1.337 -10.894 1.00 97.75 79 GLY A O 1
ATOM 598 N N . ILE A 1 80 ? 8.108 0.115 -11.097 1.00 97.81 80 ILE A N 1
ATOM 599 C CA . ILE A 1 80 ? 7.912 -0.084 -12.536 1.00 97.81 80 ILE A CA 1
ATOM 600 C C . ILE A 1 80 ? 8.174 1.221 -13.289 1.00 97.81 80 ILE A C 1
ATOM 602 O O . ILE A 1 80 ? 7.497 2.224 -13.066 1.00 97.81 80 ILE A O 1
ATOM 606 N N . LYS A 1 81 ? 9.141 1.200 -14.206 1.00 96.31 81 LYS A N 1
ATOM 607 C CA . LYS A 1 81 ? 9.462 2.297 -15.121 1.00 96.31 81 LYS A CA 1
ATOM 608 C C . LYS A 1 81 ? 8.911 1.998 -16.513 1.00 96.31 81 LYS A C 1
ATOM 610 O O . LYS A 1 81 ? 9.125 0.916 -17.053 1.00 96.31 81 LYS A O 1
ATOM 615 N N . ILE A 1 82 ? 8.249 2.975 -17.119 1.00 95.56 82 ILE A N 1
ATOM 616 C CA . ILE A 1 82 ? 7.765 2.936 -18.501 1.00 95.56 82 ILE A CA 1
ATOM 617 C C . ILE A 1 82 ? 8.338 4.168 -19.206 1.00 95.56 82 ILE A C 1
ATOM 619 O O . ILE A 1 82 ? 8.108 5.290 -18.763 1.00 95.56 82 ILE A O 1
ATOM 623 N N . GLN A 1 83 ? 9.127 3.979 -20.262 1.00 93.75 83 GLN A N 1
ATOM 624 C CA . GLN A 1 83 ? 9.792 5.086 -20.957 1.00 93.75 83 GLN A CA 1
ATOM 625 C C . GLN A 1 83 ? 10.010 4.802 -22.437 1.00 93.75 83 GLN A C 1
ATOM 627 O O . GLN A 1 83 ? 10.063 3.644 -22.837 1.00 93.75 83 GLN A O 1
ATOM 632 N N . GLN A 1 84 ? 10.229 5.856 -23.226 1.00 91.69 84 GLN A N 1
ATOM 633 C CA . GLN A 1 84 ? 10.548 5.773 -24.657 1.00 91.69 84 GLN A CA 1
ATOM 634 C C . GLN A 1 84 ? 9.432 5.135 -25.508 1.00 91.69 84 GLN A C 1
ATOM 636 O O . GLN A 1 84 ? 9.632 4.119 -26.185 1.00 91.69 84 GLN A O 1
ATOM 641 N N . ASP A 1 85 ? 8.229 5.706 -25.436 1.00 89.88 85 ASP A N 1
ATOM 642 C CA . ASP A 1 85 ? 7.058 5.343 -26.245 1.00 89.88 85 ASP A CA 1
ATOM 643 C C . ASP A 1 85 ? 6.487 3.905 -26.119 1.00 89.88 85 ASP A C 1
ATOM 645 O O . ASP A 1 85 ? 6.090 3.314 -27.132 1.00 89.88 85 ASP A O 1
ATOM 649 N N . PRO A 1 86 ? 6.374 3.290 -24.923 1.00 88.50 86 PRO A N 1
ATOM 650 C CA . PRO A 1 86 ? 5.556 2.105 -24.740 1.00 88.50 86 PRO A CA 1
ATOM 651 C C . PRO A 1 86 ? 4.091 2.379 -25.065 1.00 88.50 86 PRO A C 1
ATOM 653 O O . PRO A 1 86 ? 3.560 3.470 -24.844 1.00 88.50 86 PRO A O 1
ATOM 656 N N . ILE A 1 87 ? 3.418 1.357 -25.586 1.00 93.56 87 ILE A N 1
ATOM 657 C CA . ILE A 1 87 ? 2.010 1.448 -25.977 1.00 93.56 87 ILE A CA 1
ATOM 658 C C . ILE A 1 87 ? 1.254 0.269 -25.386 1.00 93.56 87 ILE A C 1
ATOM 660 O O . ILE A 1 87 ? 1.705 -0.872 -25.504 1.00 93.56 87 ILE A O 1
ATOM 664 N N . ASN A 1 88 ? 0.068 0.528 -24.834 1.00 96.69 88 ASN A N 1
ATOM 665 C CA . ASN A 1 88 ? -0.814 -0.494 -24.270 1.00 96.69 88 ASN A CA 1
ATOM 666 C C . ASN A 1 88 ? -0.105 -1.290 -23.161 1.00 96.69 88 ASN A C 1
ATOM 668 O O . ASN A 1 88 ? 0.117 -2.497 -23.302 1.00 96.69 88 ASN A O 1
ATOM 672 N N . ILE A 1 89 ? 0.290 -0.604 -22.087 1.00 97.94 89 ILE A N 1
ATOM 673 C CA . ILE A 1 89 ? 0.841 -1.250 -20.890 1.00 97.94 89 ILE A CA 1
ATOM 674 C C . ILE A 1 89 ? -0.227 -1.285 -19.803 1.00 97.94 89 ILE A C 1
ATOM 676 O O . ILE A 1 89 ? -0.843 -0.265 -19.491 1.00 97.94 89 ILE A O 1
ATOM 680 N N . GLU A 1 90 ? -0.429 -2.464 -19.225 1.00 98.38 90 GLU A N 1
ATOM 681 C CA . GLU A 1 90 ? -1.429 -2.714 -18.189 1.00 98.38 90 GLU A CA 1
ATOM 682 C C . GLU A 1 90 ? -0.751 -3.215 -16.910 1.00 98.38 90 GLU A C 1
ATOM 684 O O . GLU A 1 90 ? -0.074 -4.248 -16.898 1.00 98.38 90 GLU A O 1
ATOM 689 N N . LEU A 1 91 ? -0.909 -2.451 -15.831 1.00 98.56 91 LEU A N 1
ATOM 690 C CA . LEU A 1 91 ? -0.352 -2.727 -14.514 1.00 98.56 91 LEU A CA 1
ATOM 691 C C . LEU A 1 91 ? -1.506 -2.935 -13.532 1.00 98.56 91 LEU A C 1
ATOM 693 O O . LEU A 1 91 ? -2.120 -1.962 -13.087 1.00 98.56 91 LEU A O 1
ATOM 697 N N . GLU A 1 92 ? -1.806 -4.188 -13.188 1.00 97.94 92 GLU A N 1
ATOM 698 C CA . GLU A 1 92 ? -2.955 -4.501 -12.331 1.00 97.94 92 GLU A CA 1
ATOM 699 C C . GLU A 1 92 ? -2.658 -5.452 -11.175 1.00 97.94 92 GLU A C 1
ATOM 701 O O . GLU A 1 92 ? -1.938 -6.436 -11.319 1.00 97.94 92 GLU A O 1
ATOM 706 N N . ASN A 1 93 ? -3.286 -5.213 -10.022 1.00 96.19 93 ASN A N 1
ATOM 707 C CA . ASN A 1 93 ? -3.215 -6.100 -8.852 1.00 96.19 93 ASN A CA 1
ATOM 708 C C . ASN A 1 93 ? -1.788 -6.361 -8.333 1.00 96.19 93 ASN A C 1
ATOM 710 O O . ASN A 1 93 ? -1.553 -7.343 -7.630 1.00 96.19 93 ASN A O 1
ATOM 714 N N . ASN A 1 94 ? -0.818 -5.507 -8.661 1.00 97.75 94 ASN A N 1
ATOM 715 C CA . ASN A 1 94 ? 0.536 -5.618 -8.132 1.00 97.75 94 ASN A CA 1
ATOM 716 C C . ASN A 1 94 ? 0.596 -5.029 -6.724 1.00 97.75 94 ASN A C 1
ATOM 718 O O . ASN A 1 94 ? -0.092 -4.060 -6.412 1.00 97.75 94 ASN A O 1
ATOM 722 N N . LYS A 1 95 ? 1.471 -5.571 -5.883 1.00 94.62 95 LYS A N 1
ATOM 723 C CA . LYS A 1 95 ? 1.843 -5.003 -4.591 1.00 94.62 95 LYS A CA 1
ATOM 724 C C . LYS A 1 95 ? 3.268 -4.477 -4.679 1.00 94.62 95 LYS A C 1
ATOM 726 O O . LYS A 1 95 ? 4.200 -5.269 -4.738 1.00 94.62 95 LYS A O 1
ATOM 731 N N . ILE A 1 96 ? 3.442 -3.161 -4.669 1.00 96.62 96 ILE A N 1
ATOM 732 C CA . ILE A 1 96 ? 4.738 -2.490 -4.786 1.00 96.62 96 ILE A CA 1
ATOM 733 C C . ILE A 1 96 ? 4.995 -1.697 -3.511 1.00 96.62 96 ILE A C 1
ATOM 735 O O . ILE A 1 96 ? 4.254 -0.769 -3.187 1.00 96.62 96 ILE A O 1
ATOM 739 N N . LYS A 1 97 ? 6.063 -2.054 -2.801 1.00 93.56 97 LYS A N 1
ATOM 740 C CA . LYS A 1 97 ? 6.535 -1.345 -1.615 1.00 93.56 97 LYS A CA 1
ATOM 741 C C . LYS A 1 97 ? 7.970 -0.893 -1.822 1.00 93.56 97 LYS A C 1
ATOM 743 O O . LYS A 1 97 ? 8.841 -1.723 -2.079 1.00 93.56 97 LYS A O 1
ATOM 748 N N . ILE A 1 98 ? 8.216 0.398 -1.653 1.00 95.31 98 ILE A N 1
ATOM 749 C CA . ILE A 1 98 ? 9.541 0.994 -1.773 1.00 95.31 98 ILE A CA 1
ATOM 750 C C . ILE A 1 98 ? 9.840 1.807 -0.522 1.00 95.31 98 ILE A C 1
ATOM 752 O O . ILE A 1 98 ? 8.988 2.530 -0.008 1.00 95.31 98 ILE A O 1
ATOM 756 N N . THR A 1 99 ? 11.063 1.675 -0.024 1.00 92.38 99 THR A N 1
ATOM 757 C CA . THR A 1 99 ? 11.626 2.576 0.978 1.00 92.38 99 THR A CA 1
ATOM 758 C C . THR A 1 99 ? 12.934 3.141 0.447 1.00 92.38 99 THR A C 1
ATOM 760 O O . THR A 1 99 ? 13.805 2.360 0.069 1.00 92.38 99 THR A O 1
ATOM 763 N N . ASP A 1 100 ? 13.087 4.463 0.467 1.00 95.44 100 ASP A N 1
ATOM 764 C CA . ASP A 1 100 ? 14.343 5.158 0.185 1.00 95.44 100 ASP A CA 1
ATOM 765 C C . ASP A 1 100 ? 14.661 6.175 1.290 1.00 95.44 100 ASP A C 1
ATOM 767 O O . ASP A 1 100 ? 13.829 7.012 1.646 1.00 95.44 100 ASP A O 1
ATOM 771 N N . THR A 1 101 ? 15.891 6.156 1.807 1.00 92.75 101 THR A N 1
ATOM 772 C CA . THR A 1 101 ? 16.341 7.061 2.880 1.00 92.75 101 THR A CA 1
ATOM 773 C C . THR A 1 101 ? 16.186 8.549 2.530 1.00 92.75 101 THR A C 1
ATOM 775 O O . THR A 1 101 ? 15.939 9.361 3.424 1.00 92.75 101 THR A O 1
ATOM 778 N N . GLN A 1 102 ? 16.343 8.941 1.257 1.00 94.44 102 GLN A N 1
ATOM 779 C CA . GLN A 1 102 ? 16.200 10.348 0.837 1.00 94.44 102 GLN A CA 1
ATOM 780 C C . GLN A 1 102 ? 14.840 10.690 0.235 1.00 94.44 102 GLN A C 1
ATOM 782 O O . GLN A 1 102 ? 14.670 11.825 -0.216 1.00 94.44 102 GLN A O 1
ATOM 787 N N . GLN A 1 103 ? 13.891 9.757 0.243 1.00 93.88 103 GLN A N 1
ATOM 788 C CA . GLN A 1 103 ? 12.539 9.993 -0.242 1.00 93.88 103 GLN A CA 1
ATOM 789 C C . GLN A 1 103 ? 12.454 10.444 -1.708 1.00 93.88 103 GLN A C 1
ATOM 791 O O . GLN A 1 103 ? 11.718 11.371 -2.047 1.00 93.88 103 GLN A O 1
ATOM 796 N N . LYS A 1 104 ? 13.251 9.821 -2.584 1.00 92.44 104 LYS A N 1
ATOM 797 C CA . LYS A 1 104 ? 13.285 10.118 -4.030 1.00 92.44 104 LYS A CA 1
ATOM 798 C C . LYS A 1 104 ? 12.603 9.050 -4.883 1.00 92.44 104 LYS A C 1
ATOM 800 O O . LYS A 1 104 ? 12.812 9.030 -6.094 1.00 92.44 104 LYS A O 1
ATOM 805 N N . ASP A 1 105 ? 11.854 8.151 -4.262 1.00 95.94 105 ASP A N 1
ATOM 806 C CA . ASP A 1 105 ? 11.239 7.011 -4.924 1.00 95.94 105 ASP A CA 1
ATOM 807 C C . ASP A 1 105 ? 9.802 7.252 -5.389 1.00 95.94 105 ASP A C 1
ATOM 809 O O . ASP A 1 105 ? 9.077 8.112 -4.883 1.00 95.94 105 ASP A O 1
ATOM 813 N N . THR A 1 106 ? 9.407 6.445 -6.371 1.00 96.75 106 THR A N 1
ATOM 814 C CA . THR A 1 106 ? 8.064 6.380 -6.958 1.00 96.75 106 THR A CA 1
ATOM 815 C C . THR A 1 106 ? 7.694 4.923 -7.180 1.00 96.75 106 THR A C 1
ATOM 817 O O . THR A 1 106 ? 8.544 4.106 -7.524 1.00 96.75 106 THR A O 1
ATOM 820 N N . THR A 1 107 ? 6.432 4.542 -7.001 1.00 97.62 107 THR A N 1
ATOM 821 C CA . THR A 1 107 ? 6.064 3.130 -7.203 1.00 97.62 107 THR A CA 1
ATOM 822 C C . THR A 1 107 ? 6.016 2.781 -8.682 1.00 97.62 107 THR A C 1
ATOM 824 O O . THR A 1 107 ? 6.555 1.753 -9.100 1.00 97.62 107 THR A O 1
ATOM 827 N N . ILE A 1 108 ? 5.420 3.668 -9.476 1.00 97.94 108 ILE A N 1
ATOM 828 C CA . ILE A 1 108 ? 5.317 3.560 -10.924 1.00 97.94 108 ILE A CA 1
ATOM 829 C C . ILE A 1 108 ? 5.676 4.915 -11.526 1.00 97.94 108 ILE A C 1
ATOM 831 O O . ILE A 1 108 ? 5.121 5.941 -11.135 1.00 97.94 108 ILE A O 1
ATOM 835 N N . HIS A 1 109 ? 6.588 4.908 -12.492 1.00 97.06 109 HIS A N 1
ATOM 836 C CA . HIS A 1 109 ? 6.965 6.088 -13.257 1.00 97.06 109 HIS A CA 1
ATOM 837 C C . HIS A 1 109 ? 6.799 5.789 -14.747 1.00 97.06 109 HIS A C 1
ATOM 839 O O . HIS A 1 109 ? 7.602 5.075 -15.342 1.00 97.06 109 HIS A O 1
ATOM 845 N N . SER A 1 110 ? 5.756 6.346 -15.351 1.00 95.19 110 SER A N 1
ATOM 846 C CA . SER A 1 110 ? 5.548 6.376 -16.791 1.00 95.19 110 SER A CA 1
ATOM 847 C C . SER A 1 110 ? 5.897 7.748 -17.347 1.00 95.19 110 SER A C 1
ATOM 849 O O . SER A 1 110 ? 5.360 8.763 -16.912 1.00 95.19 110 SER A O 1
ATOM 851 N N . GLU A 1 111 ? 6.786 7.766 -18.327 1.00 90.00 111 GLU A N 1
ATOM 852 C CA . GLU A 1 111 ? 7.066 8.938 -19.152 1.00 90.00 111 GLU A CA 1
ATOM 853 C C . GLU A 1 111 ? 6.101 8.969 -20.353 1.00 90.00 111 GLU A C 1
ATOM 855 O O . GLU A 1 111 ? 4.963 8.505 -20.252 1.00 90.00 111 GLU A O 1
ATOM 860 N N . GLU A 1 112 ? 6.548 9.509 -21.492 1.00 79.94 112 GLU A N 1
ATOM 861 C CA . GLU A 1 112 ? 5.809 9.545 -22.757 1.00 79.94 112 GLU A CA 1
ATOM 862 C C . GLU A 1 112 ? 5.426 8.122 -23.194 1.00 79.94 112 GLU A C 1
ATOM 864 O O . GLU A 1 112 ? 6.273 7.285 -23.517 1.00 79.94 112 GLU A O 1
ATOM 869 N N . SER A 1 113 ? 4.136 7.805 -23.109 1.00 81.62 113 SER A N 1
ATOM 870 C CA . SER A 1 113 ? 3.572 6.490 -23.411 1.00 81.62 113 SER A CA 1
ATOM 871 C C . SER A 1 113 ? 2.094 6.630 -23.750 1.00 81.62 113 SER A C 1
ATOM 873 O O . SER A 1 113 ? 1.442 7.572 -23.308 1.00 81.62 113 SER A O 1
ATOM 875 N N . VAL A 1 114 ? 1.554 5.695 -24.529 1.00 87.44 114 VAL A N 1
ATOM 876 C CA . VAL A 1 114 ? 0.162 5.756 -24.997 1.00 87.44 114 VAL A CA 1
ATOM 877 C C . VAL A 1 114 ? -0.644 4.604 -24.412 1.00 87.44 114 VAL A C 1
ATOM 879 O O . VAL A 1 114 ? -0.217 3.451 -24.465 1.00 87.44 114 VAL A O 1
ATOM 882 N N . ASN A 1 115 ? -1.854 4.908 -23.934 1.00 92.94 115 ASN A N 1
ATOM 883 C CA . ASN A 1 115 ? -2.809 3.926 -23.413 1.00 92.94 115 ASN A CA 1
ATOM 884 C C . ASN A 1 115 ? -2.220 3.085 -22.266 1.00 92.94 115 ASN A C 1
ATOM 886 O O . ASN A 1 115 ? -2.038 1.870 -22.377 1.00 92.94 115 ASN A O 1
ATOM 890 N N . ILE A 1 116 ? -1.891 3.765 -21.170 1.00 97.00 116 ILE A N 1
ATOM 891 C CA . ILE A 1 116 ? -1.383 3.148 -19.947 1.00 97.00 116 ILE A CA 1
ATOM 892 C C . ILE A 1 116 ? -2.529 2.987 -18.958 1.00 97.00 116 ILE A C 1
ATOM 894 O O . ILE A 1 116 ? -3.280 3.929 -18.709 1.00 97.00 116 ILE A O 1
ATOM 898 N N . THR A 1 117 ? -2.667 1.783 -18.408 1.00 98.06 117 THR A N 1
ATOM 899 C CA . THR A 1 117 ? -3.679 1.452 -17.401 1.00 98.06 117 THR A CA 1
ATOM 900 C C . THR A 1 117 ? -2.995 0.974 -16.128 1.00 98.06 117 THR A C 1
ATOM 902 O O . THR A 1 117 ? -2.205 0.035 -16.168 1.00 98.06 117 THR A O 1
ATOM 905 N N . ILE A 1 118 ? -3.293 1.621 -15.001 1.00 98.38 118 ILE A N 1
ATOM 906 C CA . ILE A 1 118 ? -2.725 1.328 -13.684 1.00 98.38 118 ILE A CA 1
ATOM 907 C C . ILE A 1 118 ? -3.876 1.197 -12.690 1.00 98.38 118 ILE A C 1
ATOM 909 O O . ILE A 1 118 ? -4.419 2.204 -12.224 1.00 98.38 118 ILE A O 1
ATOM 913 N N . LYS A 1 119 ? -4.282 -0.042 -12.390 1.00 96.88 119 LYS A N 1
ATOM 914 C CA . LYS A 1 119 ? -5.481 -0.287 -11.583 1.00 96.88 119 LYS A CA 1
ATOM 915 C C . LYS A 1 119 ? -5.316 -1.312 -10.482 1.00 96.88 119 LYS A C 1
ATOM 917 O O . LYS A 1 119 ? -4.629 -2.315 -10.638 1.00 96.88 119 LYS A O 1
ATOM 922 N N . ASN A 1 120 ? -6.054 -1.117 -9.393 1.00 94.38 120 ASN A N 1
ATOM 923 C CA . ASN A 1 120 ? -6.193 -2.109 -8.322 1.00 94.38 120 ASN A CA 1
ATOM 924 C C . ASN A 1 120 ? -4.846 -2.529 -7.695 1.00 94.38 120 ASN A C 1
ATOM 926 O O . ASN A 1 120 ? -4.725 -3.632 -7.163 1.00 94.38 120 ASN A O 1
ATOM 930 N N . ASN A 1 121 ? -3.811 -1.688 -7.782 1.00 95.94 121 ASN A N 1
ATOM 931 C CA . ASN A 1 121 ? -2.502 -1.998 -7.215 1.00 95.94 121 ASN A CA 1
ATOM 932 C C . ASN A 1 121 ? -2.424 -1.573 -5.742 1.00 95.94 121 ASN A C 1
ATOM 934 O O . ASN A 1 121 ? -3.074 -0.627 -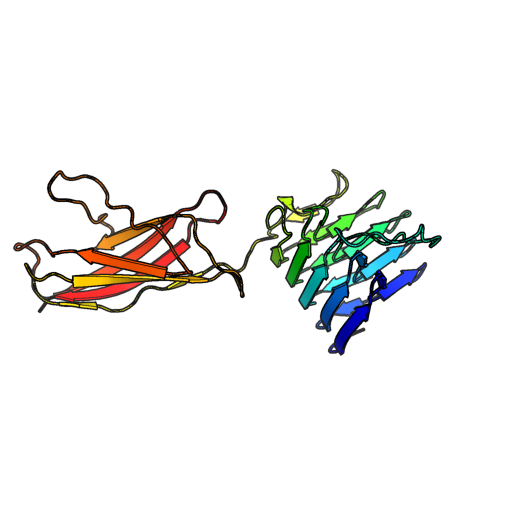5.309 1.00 95.94 121 ASN A O 1
ATOM 938 N N . GLN A 1 122 ? -1.568 -2.240 -4.974 1.00 91.50 122 GLN A N 1
ATOM 939 C CA . GLN A 1 122 ? -1.183 -1.827 -3.630 1.00 91.50 122 GLN A CA 1
ATOM 940 C C . GLN A 1 122 ? 0.165 -1.132 -3.672 1.00 91.50 122 GLN A C 1
ATOM 942 O O . GLN A 1 122 ? 1.190 -1.793 -3.808 1.00 91.50 122 GLN A O 1
ATOM 947 N N . LEU A 1 123 ? 0.157 0.195 -3.583 1.00 93.31 123 LEU A N 1
ATOM 948 C CA . LEU A 1 123 ? 1.330 1.025 -3.839 1.00 93.31 123 LEU A CA 1
ATOM 949 C C . LEU A 1 123 ? 1.754 1.766 -2.569 1.00 93.31 123 LEU A C 1
ATOM 951 O O . LEU A 1 123 ? 0.944 2.425 -1.917 1.00 93.31 123 LEU A O 1
ATOM 955 N N . THR A 1 124 ? 3.026 1.649 -2.208 1.00 90.12 124 THR A N 1
ATOM 956 C CA . THR A 1 124 ? 3.645 2.358 -1.085 1.00 90.12 124 THR A CA 1
ATOM 957 C C . THR A 1 124 ? 5.037 2.823 -1.487 1.00 90.12 124 THR A C 1
ATOM 959 O O . THR A 1 124 ? 5.880 1.995 -1.833 1.00 90.12 124 THR A O 1
ATOM 962 N N . SER A 1 125 ? 5.272 4.130 -1.423 1.00 92.62 125 SER A N 1
ATOM 963 C CA . SER A 1 125 ? 6.597 4.745 -1.523 1.00 92.62 125 SER A CA 1
ATOM 964 C C . SER A 1 125 ? 7.036 5.223 -0.136 1.00 92.62 125 SER A C 1
ATOM 966 O O . SER A 1 125 ? 6.285 5.152 0.840 1.00 92.62 125 SER A O 1
ATOM 968 N N . SER A 1 126 ? 8.243 5.765 -0.024 1.00 89.94 126 SER A N 1
ATOM 969 C CA . SER A 1 126 ? 8.658 6.445 1.209 1.00 89.94 126 SER A CA 1
ATOM 970 C C . SER A 1 126 ? 7.985 7.814 1.413 1.00 89.94 126 SER A C 1
ATOM 972 O O . SER A 1 126 ? 8.088 8.394 2.495 1.00 89.94 126 SER A O 1
ATOM 974 N N . THR A 1 127 ? 7.311 8.331 0.381 1.00 85.06 127 THR A N 1
ATOM 975 C CA . THR A 1 127 ? 6.681 9.659 0.345 1.00 85.06 127 THR A CA 1
ATOM 976 C C . THR A 1 127 ? 5.161 9.625 0.444 1.00 85.06 127 THR A C 1
ATOM 978 O O . THR A 1 127 ? 4.568 10.666 0.722 1.00 85.06 127 THR A O 1
ATOM 981 N N . GLY A 1 128 ? 4.531 8.468 0.238 1.00 85.62 128 GLY A N 1
ATOM 982 C CA . GLY A 1 128 ? 3.079 8.355 0.197 1.00 85.62 128 GLY A CA 1
ATOM 983 C C . GLY A 1 128 ? 2.585 6.978 -0.231 1.00 85.62 128 GLY A C 1
ATOM 984 O O . GLY A 1 128 ? 3.316 5.982 -0.201 1.00 85.62 128 GLY A O 1
ATOM 985 N N . TYR A 1 129 ? 1.320 6.927 -0.641 1.00 85.38 129 TYR A N 1
ATOM 986 C CA . TYR A 1 129 ? 0.602 5.695 -0.934 1.00 85.38 129 TYR A CA 1
ATOM 987 C C . TYR A 1 129 ? -0.407 5.813 -2.082 1.00 85.38 129 TYR A C 1
ATOM 989 O O . TYR A 1 129 ? -0.956 6.874 -2.366 1.00 85.38 129 TYR A O 1
ATOM 997 N N . GLY A 1 130 ? -0.702 4.682 -2.724 1.00 89.19 130 GLY A N 1
ATOM 998 C CA . GLY A 1 130 ? -1.701 4.628 -3.790 1.00 89.19 130 GLY A CA 1
ATOM 999 C C . GLY A 1 130 ? -1.344 5.519 -4.982 1.00 89.19 130 GLY A C 1
ATOM 1000 O O . GLY A 1 130 ? -0.174 5.606 -5.368 1.00 89.19 130 GLY A O 1
ATOM 1001 N N . ASP A 1 131 ? -2.351 6.184 -5.549 1.00 92.56 131 ASP A N 1
ATOM 1002 C CA . ASP A 1 131 ? -2.211 7.024 -6.746 1.00 92.56 131 ASP A CA 1
ATOM 1003 C C . ASP A 1 131 ? -1.181 8.159 -6.587 1.00 92.56 131 ASP A C 1
ATOM 1005 O O . ASP A 1 131 ? -0.521 8.523 -7.556 1.00 92.56 131 ASP A O 1
ATOM 1009 N N . GLU A 1 132 ? -0.975 8.689 -5.373 1.00 91.56 132 GLU A N 1
ATOM 1010 C CA . GLU A 1 132 ? -0.041 9.807 -5.136 1.00 91.56 132 GLU A CA 1
ATOM 1011 C C . GLU A 1 132 ? 1.435 9.423 -5.332 1.00 91.56 132 GLU A C 1
ATOM 1013 O O . GLU A 1 132 ? 2.303 10.286 -5.455 1.00 91.56 132 GLU A O 1
ATOM 1018 N N . THR A 1 133 ? 1.717 8.119 -5.382 1.00 94.38 133 THR A N 1
ATOM 1019 C CA . THR A 1 133 ? 3.062 7.563 -5.595 1.00 94.38 133 THR A CA 1
ATOM 1020 C C . THR A 1 133 ? 3.381 7.284 -7.060 1.00 94.38 133 THR A C 1
ATOM 1022 O O . THR A 1 133 ? 4.482 6.813 -7.367 1.00 94.38 133 THR A O 1
ATOM 1025 N N . ILE A 1 134 ? 2.418 7.539 -7.950 1.00 96.94 134 ILE A N 1
ATOM 1026 C CA . ILE A 1 134 ? 2.520 7.312 -9.387 1.00 96.94 134 ILE A CA 1
ATOM 1027 C C . ILE A 1 134 ? 2.895 8.625 -10.073 1.00 96.94 134 ILE A C 1
ATOM 1029 O O . ILE A 1 134 ? 2.251 9.654 -9.880 1.00 96.94 134 ILE A O 1
ATOM 1033 N N . LEU A 1 135 ? 3.901 8.569 -10.943 1.00 96.62 135 LEU A N 1
ATOM 1034 C CA . LEU A 1 135 ? 4.160 9.607 -11.936 1.00 96.62 135 LEU A CA 1
ATOM 1035 C C . LEU A 1 135 ? 3.774 9.055 -13.303 1.00 96.62 135 LEU A C 1
ATOM 1037 O O . LEU A 1 135 ? 4.367 8.081 -13.751 1.00 96.62 135 LEU A O 1
ATOM 1041 N N . ALA A 1 136 ? 2.776 9.637 -13.960 1.00 96.06 136 ALA A N 1
ATOM 1042 C CA . ALA A 1 136 ? 2.320 9.182 -15.270 1.00 96.06 136 ALA A CA 1
ATOM 1043 C C . ALA A 1 136 ? 1.724 10.339 -16.094 1.00 96.06 136 ALA A C 1
ATOM 1045 O O . ALA A 1 136 ? 1.387 11.381 -15.520 1.00 96.06 136 ALA A O 1
ATOM 1046 N N . PRO A 1 137 ? 1.581 10.175 -17.424 1.00 93.06 137 PRO A N 1
ATOM 1047 C CA . PRO A 1 137 ? 0.887 11.134 -18.281 1.00 93.06 137 PRO A CA 1
ATOM 1048 C C . PRO A 1 137 ? -0.569 11.376 -17.861 1.00 93.06 137 PRO A C 1
ATOM 1050 O O . PRO A 1 137 ? -1.212 10.509 -17.272 1.00 93.06 137 PRO A O 1
ATOM 1053 N N . GLU A 1 138 ? -1.112 12.546 -18.211 1.00 91.69 138 GLU A N 1
ATOM 1054 C CA . GLU A 1 138 ? -2.485 12.951 -17.858 1.00 91.69 138 GLU A CA 1
ATOM 1055 C C . GLU A 1 138 ? -3.565 12.030 -18.458 1.00 91.69 138 GLU A C 1
ATOM 1057 O O . GLU A 1 138 ? -4.651 11.902 -17.899 1.00 91.69 138 GLU A O 1
ATOM 1062 N N . ASP A 1 139 ? -3.279 11.378 -19.586 1.00 92.50 139 ASP A N 1
ATOM 1063 C CA . ASP A 1 139 ? -4.184 10.455 -20.272 1.00 92.50 139 ASP A CA 1
ATOM 1064 C C . ASP A 1 139 ? -4.066 8.996 -19.794 1.00 92.50 139 ASP A C 1
ATOM 1066 O O . ASP A 1 139 ? -4.788 8.129 -20.297 1.00 92.50 139 ASP A O 1
ATOM 1070 N N . ALA A 1 140 ? -3.202 8.711 -18.814 1.00 96.38 140 ALA A N 1
ATOM 1071 C CA . ALA A 1 140 ? -3.149 7.403 -18.173 1.00 96.38 140 ALA A CA 1
ATOM 1072 C C . ALA A 1 140 ? -4.429 7.133 -17.363 1.00 96.38 140 ALA A C 1
ATOM 1074 O O . ALA A 1 140 ? -4.959 8.003 -16.670 1.00 96.38 140 ALA A O 1
ATOM 1075 N N . ILE A 1 141 ? -4.913 5.892 -17.405 1.00 97.56 141 ILE A N 1
ATOM 1076 C CA . ILE A 1 141 ? -6.059 5.461 -16.603 1.00 97.56 141 ILE A CA 1
ATOM 1077 C C . ILE A 1 141 ? -5.542 4.952 -15.256 1.00 97.56 141 ILE A C 1
ATOM 1079 O O . ILE A 1 141 ? -5.000 3.849 -15.182 1.00 97.56 141 ILE A O 1
ATOM 1083 N N . ILE A 1 142 ? -5.737 5.738 -14.197 1.00 96.81 142 ILE A N 1
ATOM 1084 C CA . ILE A 1 142 ? -5.274 5.446 -12.834 1.00 96.81 142 ILE A CA 1
ATOM 1085 C C . ILE A 1 142 ? -6.489 5.315 -11.915 1.00 96.81 142 ILE A C 1
ATOM 1087 O O . ILE A 1 142 ? -7.222 6.284 -11.721 1.00 96.81 142 ILE A O 1
ATOM 1091 N N . GLU A 1 143 ? -6.743 4.116 -11.385 1.00 94.38 143 GLU A N 1
ATOM 1092 C CA . GLU A 1 143 ? -7.926 3.858 -10.554 1.00 94.38 143 GLU A CA 1
ATOM 1093 C C . GLU A 1 143 ? -7.666 2.804 -9.470 1.00 94.38 143 GLU A C 1
ATOM 1095 O O . GLU A 1 143 ? -7.067 1.762 -9.722 1.00 94.38 143 GLU A O 1
ATOM 1100 N N . ASN A 1 144 ? -8.231 3.004 -8.279 1.00 88.75 144 ASN A N 1
ATOM 1101 C CA . ASN A 1 144 ? -8.240 2.014 -7.194 1.00 88.75 144 ASN A CA 1
ATOM 1102 C C . ASN A 1 144 ? -6.844 1.523 -6.763 1.00 88.75 144 ASN A C 1
ATOM 1104 O O . ASN A 1 144 ? -6.724 0.383 -6.311 1.00 88.75 144 ASN A O 1
ATOM 1108 N N . ASN A 1 145 ? -5.790 2.337 -6.888 1.00 91.88 145 ASN A N 1
ATOM 1109 C CA . ASN A 1 145 ? -4.497 1.968 -6.321 1.00 91.88 145 ASN A CA 1
ATOM 1110 C C . ASN A 1 145 ? -4.454 2.419 -4.856 1.00 91.88 145 ASN A C 1
ATOM 1112 O O . ASN A 1 145 ? -4.409 3.612 -4.566 1.00 91.88 145 ASN A O 1
ATOM 1116 N N . ILE A 1 146 ? -4.524 1.467 -3.926 1.00 78.94 146 ILE A N 1
ATOM 1117 C CA . ILE A 1 146 ? -4.754 1.710 -2.493 1.00 78.94 146 ILE A CA 1
ATOM 1118 C C . ILE A 1 146 ? -3.889 0.798 -1.627 1.00 78.94 146 ILE A C 1
ATOM 1120 O O . ILE A 1 146 ? -3.501 -0.285 -2.046 1.00 78.94 146 ILE A O 1
ATOM 1124 N N . ILE A 1 147 ? -3.637 1.166 -0.376 1.00 74.44 147 ILE A N 1
ATOM 1125 C CA . ILE A 1 147 ? -3.015 0.246 0.583 1.00 74.44 147 ILE A CA 1
ATOM 1126 C C . ILE A 1 147 ? -4.017 -0.822 1.036 1.00 74.44 147 ILE A C 1
ATOM 1128 O O . ILE A 1 147 ? -5.171 -0.516 1.336 1.00 74.44 147 ILE A O 1
ATOM 1132 N N . ASN A 1 148 ? -3.549 -2.059 1.233 1.00 69.69 148 ASN A N 1
ATOM 1133 C CA . ASN A 1 148 ? -4.261 -3.048 2.045 1.00 69.69 148 ASN A CA 1
ATOM 1134 C C . ASN A 1 148 ? -4.096 -2.741 3.542 1.00 69.69 148 ASN A C 1
ATOM 1136 O O . ASN A 1 148 ? -3.291 -3.362 4.245 1.00 69.69 148 ASN A O 1
ATOM 1140 N N . THR A 1 149 ? -4.828 -1.726 4.001 1.00 81.69 149 THR A N 1
ATOM 1141 C CA . THR A 1 149 ? -4.941 -1.410 5.421 1.00 81.69 149 THR A CA 1
ATOM 1142 C C . THR A 1 149 ? -6.154 -2.092 6.024 1.00 81.69 149 THR A C 1
ATOM 1144 O O . THR A 1 149 ? -7.198 -2.225 5.390 1.00 81.69 149 THR A O 1
ATOM 1147 N N . ASN A 1 150 ? -6.023 -2.535 7.269 1.00 90.75 150 ASN A N 1
ATOM 1148 C CA . ASN A 1 150 ? -7.119 -3.160 7.993 1.00 90.75 150 ASN A CA 1
ATOM 1149 C C . ASN A 1 150 ? -7.128 -2.710 9.453 1.00 90.75 150 ASN A C 1
ATOM 1151 O O . ASN A 1 150 ? -6.087 -2.365 10.009 1.00 90.75 150 ASN A O 1
ATOM 1155 N N . ILE A 1 151 ? -8.303 -2.744 10.077 1.00 96.44 151 ILE A N 1
ATOM 1156 C CA . ILE A 1 151 ? -8.467 -2.621 11.523 1.00 96.44 151 ILE A CA 1
ATOM 1157 C C . ILE A 1 151 ? -9.137 -3.885 12.053 1.00 96.44 151 ILE A C 1
ATOM 1159 O O . ILE A 1 151 ? -10.053 -4.420 11.438 1.00 96.44 151 ILE A O 1
ATOM 1163 N N . THR A 1 152 ? -8.712 -4.342 13.222 1.00 97.88 152 THR A N 1
ATOM 1164 C CA . THR A 1 152 ? -9.429 -5.350 13.997 1.00 97.88 152 THR A CA 1
ATOM 1165 C C . THR A 1 152 ? -9.682 -4.838 15.404 1.00 97.88 152 THR A C 1
ATOM 1167 O O . THR A 1 152 ? -8.876 -4.107 15.980 1.00 97.88 152 THR A O 1
ATOM 1170 N N . THR A 1 153 ? -10.819 -5.210 15.971 1.00 98.31 153 THR A N 1
ATOM 1171 C CA . THR A 1 153 ? -11.112 -5.104 17.402 1.00 98.31 153 THR A CA 1
ATOM 1172 C C . THR A 1 153 ? -11.493 -6.487 17.926 1.00 98.31 153 THR A C 1
ATOM 1174 O O . THR A 1 153 ? -11.525 -7.452 17.164 1.00 98.31 153 THR A O 1
ATOM 1177 N N . GLU A 1 154 ? -11.745 -6.612 19.224 1.00 98.06 154 GLU A N 1
ATOM 1178 C CA . GLU A 1 154 ? -11.972 -7.904 19.877 1.00 98.06 154 GLU A CA 1
ATOM 1179 C C . GLU A 1 154 ? -13.328 -7.941 20.581 1.00 98.06 154 GLU A C 1
ATOM 1181 O O . GLU A 1 154 ? -13.863 -6.904 20.987 1.00 98.06 154 GLU A O 1
ATOM 1186 N N . ASP A 1 155 ? -13.875 -9.147 20.751 1.00 98.31 155 ASP A N 1
ATOM 1187 C CA . ASP A 1 155 ? -15.014 -9.347 21.643 1.00 98.31 155 ASP A CA 1
ATOM 1188 C C . ASP A 1 155 ? -14.605 -9.020 23.089 1.00 98.31 155 ASP A C 1
ATOM 1190 O O . ASP A 1 155 ? -13.531 -9.397 23.565 1.00 98.31 155 ASP A O 1
ATOM 1194 N N . VAL A 1 156 ? -15.481 -8.334 23.822 1.00 97.94 156 VAL A N 1
ATOM 1195 C CA . VAL A 1 156 ? -15.225 -7.887 25.197 1.00 97.94 156 VAL A CA 1
ATOM 1196 C C . VAL A 1 156 ? -16.349 -8.359 26.106 1.00 97.94 156 VAL A C 1
ATOM 1198 O O . VAL A 1 156 ? -17.518 -8.125 25.827 1.00 97.94 156 VAL A O 1
ATOM 1201 N N . THR A 1 157 ? -16.013 -8.975 27.240 1.00 97.75 157 THR A N 1
ATOM 1202 C CA . THR A 1 157 ? -16.977 -9.300 28.305 1.00 97.75 157 THR A CA 1
ATOM 1203 C C . THR A 1 157 ? -16.650 -8.505 29.561 1.00 97.75 157 THR A C 1
ATOM 1205 O O . THR A 1 157 ? -15.501 -8.493 29.999 1.00 97.75 157 THR A O 1
ATOM 1208 N N . THR A 1 158 ? -17.639 -7.830 30.149 1.00 96.56 158 THR A N 1
ATOM 1209 C CA . THR A 1 158 ? -17.414 -6.940 31.298 1.00 96.56 158 THR A CA 1
ATOM 1210 C C . THR A 1 158 ? -18.680 -6.709 32.140 1.00 96.56 158 THR A C 1
ATOM 1212 O O . THR A 1 158 ? -19.743 -7.256 31.851 1.00 96.56 158 THR A O 1
ATOM 1215 N N . LEU A 1 159 ? -18.557 -5.896 33.192 1.00 94.94 159 LEU A N 1
ATOM 1216 C CA . LEU A 1 159 ? -19.639 -5.401 34.042 1.00 94.94 159 LEU A CA 1
ATOM 1217 C C . LEU A 1 159 ? -19.793 -3.877 33.883 1.00 94.94 159 LEU A C 1
ATOM 1219 O O . LEU A 1 159 ? -18.913 -3.170 33.384 1.00 94.94 159 LEU A O 1
ATOM 1223 N N . THR A 1 160 ? -20.923 -3.335 34.330 1.00 94.06 160 THR A N 1
ATOM 1224 C CA . THR A 1 160 ? -21.077 -1.877 34.448 1.00 94.06 160 THR A CA 1
ATOM 1225 C C . THR A 1 160 ? -20.245 -1.323 35.604 1.00 94.06 160 THR A C 1
ATOM 1227 O O . THR A 1 160 ? -19.954 -2.019 36.576 1.00 94.06 160 THR A O 1
ATOM 1230 N N . ASN A 1 161 ? -19.845 -0.050 35.510 1.00 91.75 161 ASN A N 1
ATOM 1231 C CA . ASN A 1 161 ? -18.977 0.627 36.485 1.00 91.75 161 ASN A CA 1
ATOM 1232 C C . ASN A 1 161 ? -17.592 -0.009 36.709 1.00 91.75 161 ASN A C 1
ATOM 1234 O O . ASN A 1 161 ? -16.866 0.431 37.602 1.00 91.75 161 ASN A O 1
ATOM 1238 N N . THR A 1 162 ? -17.184 -0.990 35.900 1.00 91.88 162 THR A N 1
ATOM 1239 C CA . THR A 1 162 ? -15.829 -1.547 35.944 1.00 91.88 162 THR A CA 1
ATOM 1240 C C . THR A 1 162 ? -14.968 -0.989 34.812 1.00 91.88 162 THR A C 1
ATOM 1242 O O . THR A 1 162 ? -15.425 -0.942 33.663 1.00 91.88 162 THR A O 1
ATOM 1245 N N . PRO A 1 163 ? -13.719 -0.573 35.096 1.00 94.00 163 PRO A N 1
ATOM 1246 C CA . PRO A 1 163 ? -12.764 -0.229 34.051 1.00 94.00 163 PRO A CA 1
ATOM 1247 C C . PRO A 1 163 ? -12.583 -1.407 33.087 1.00 94.00 163 PRO A C 1
ATOM 1249 O O . PRO A 1 163 ? -12.244 -2.509 33.507 1.00 94.00 163 PRO A O 1
ATOM 1252 N N . THR A 1 164 ? -12.824 -1.166 31.802 1.00 94.56 164 THR A N 1
ATOM 1253 C CA . THR A 1 164 ? -12.776 -2.162 30.726 1.00 94.56 164 THR A CA 1
ATOM 1254 C C . THR A 1 164 ? -11.825 -1.675 29.649 1.00 94.56 164 THR A C 1
ATOM 1256 O O . THR A 1 164 ? -11.958 -0.547 29.181 1.00 94.56 164 THR A O 1
ATOM 1259 N N . THR A 1 165 ? -10.865 -2.496 29.236 1.00 96.31 165 THR A N 1
ATOM 1260 C CA . THR A 1 165 ? -9.967 -2.139 28.134 1.00 96.31 165 THR A CA 1
ATOM 1261 C C . THR A 1 165 ? -10.615 -2.493 26.802 1.00 96.31 165 THR A C 1
ATOM 1263 O O . THR A 1 165 ? -10.996 -3.636 26.577 1.00 96.31 165 THR A O 1
ATOM 1266 N N . LEU A 1 166 ? -10.735 -1.497 25.929 1.00 97.44 166 LEU A N 1
ATOM 1267 C CA . LEU A 1 166 ? -11.110 -1.643 24.530 1.00 97.44 166 LEU A CA 1
ATOM 1268 C C . LEU A 1 166 ? -9.837 -1.575 23.691 1.00 97.44 166 LEU A C 1
ATOM 1270 O O . LEU A 1 166 ? -9.010 -0.673 23.880 1.00 97.44 166 LEU A O 1
ATOM 1274 N N . THR A 1 167 ? -9.683 -2.527 22.780 1.00 97.81 167 THR A N 1
ATOM 1275 C CA . THR A 1 167 ? -8.488 -2.668 21.952 1.00 97.81 167 THR A CA 1
ATOM 1276 C C . THR A 1 167 ? -8.828 -2.556 20.478 1.00 97.81 167 THR A C 1
ATOM 1278 O O . THR A 1 167 ? -9.924 -2.908 20.041 1.00 97.81 167 THR A O 1
ATOM 1281 N N . ALA A 1 168 ? -7.883 -2.039 19.705 1.00 98.12 168 ALA A N 1
ATOM 1282 C CA . ALA A 1 168 ? -7.905 -2.158 18.259 1.00 98.12 168 ALA A CA 1
ATOM 1283 C C . ALA A 1 168 ? -6.477 -2.331 17.742 1.00 98.12 168 ALA A C 1
ATOM 1285 O O . ALA A 1 168 ? -5.553 -1.722 18.287 1.00 98.12 168 ALA A O 1
ATOM 1286 N N . ALA A 1 169 ? -6.307 -3.133 16.698 1.00 97.38 169 ALA A N 1
ATOM 1287 C CA . ALA A 1 169 ? -5.064 -3.261 15.953 1.00 97.38 169 ALA A CA 1
ATOM 1288 C C . ALA A 1 169 ? -5.285 -2.755 14.527 1.00 97.38 169 ALA A C 1
ATOM 1290 O O . ALA A 1 169 ? -6.318 -3.035 13.931 1.00 97.38 169 ALA A O 1
ATOM 1291 N N . ILE A 1 170 ? -4.338 -1.987 14.003 1.00 95.69 170 ILE A N 1
ATOM 1292 C CA . ILE A 1 170 ? -4.348 -1.469 12.639 1.00 95.69 170 ILE A CA 1
ATOM 1293 C C . ILE A 1 170 ? -3.136 -2.062 11.932 1.00 95.69 170 ILE A C 1
ATOM 1295 O O . ILE A 1 170 ? -2.032 -2.035 12.473 1.00 95.69 170 ILE A O 1
ATOM 1299 N N . THR A 1 171 ? -3.334 -2.599 10.737 1.00 90.88 171 THR A N 1
ATOM 1300 C CA . THR A 1 171 ? -2.264 -3.171 9.921 1.00 90.88 171 THR A CA 1
ATOM 1301 C C . THR A 1 171 ? -2.176 -2.443 8.595 1.00 90.88 171 THR A C 1
ATOM 1303 O O . THR A 1 171 ? -3.202 -2.224 7.961 1.00 90.88 171 THR A O 1
ATOM 1306 N N . ASP A 1 172 ? -0.955 -2.146 8.165 1.00 82.06 172 ASP A N 1
ATOM 1307 C CA . ASP A 1 172 ? -0.589 -1.755 6.803 1.00 82.06 172 ASP A CA 1
ATOM 1308 C C . ASP A 1 172 ? 0.587 -2.649 6.388 1.00 82.06 172 ASP A C 1
ATOM 1310 O O . ASP A 1 172 ? 1.746 -2.319 6.633 1.00 82.06 172 ASP A O 1
ATOM 1314 N N . GLY A 1 173 ? 0.299 -3.844 5.864 1.00 74.50 173 GLY A N 1
ATOM 1315 C CA . GLY A 1 173 ? 1.339 -4.841 5.591 1.00 74.50 173 GLY A CA 1
ATOM 1316 C C . GLY A 1 173 ? 2.301 -5.026 6.779 1.00 74.50 173 GLY A C 1
ATOM 1317 O O . GLY A 1 173 ? 1.865 -5.347 7.883 1.00 74.50 173 GLY A O 1
ATOM 1318 N N . ASP A 1 174 ? 3.597 -4.782 6.544 1.00 65.12 174 ASP A N 1
ATOM 1319 C CA . ASP A 1 174 ? 4.664 -4.832 7.562 1.00 65.12 174 ASP A CA 1
ATOM 1320 C C . ASP A 1 174 ? 5.020 -3.455 8.162 1.00 65.12 174 ASP A C 1
ATOM 1322 O O . ASP A 1 174 ? 5.983 -3.331 8.922 1.00 65.12 174 ASP A O 1
ATOM 1326 N N . ASN A 1 175 ? 4.305 -2.393 7.787 1.00 70.69 175 ASN A N 1
ATOM 1327 C CA . ASN A 1 175 ? 4.571 -1.044 8.270 1.00 70.69 175 ASN A CA 1
ATOM 1328 C C . ASN A 1 175 ? 4.068 -0.851 9.703 1.00 70.69 175 ASN A C 1
ATOM 1330 O O . ASN A 1 175 ? 3.075 -1.435 10.149 1.00 70.69 175 ASN A O 1
ATOM 1334 N N . VAL A 1 176 ? 4.774 0.014 10.434 1.00 83.62 176 VAL A N 1
ATOM 1335 C CA . VAL A 1 176 ? 4.367 0.446 11.770 1.00 83.62 176 VAL A CA 1
ATOM 1336 C C . VAL A 1 176 ? 3.668 1.800 11.680 1.00 83.62 176 VAL A C 1
ATOM 1338 O O . VAL A 1 176 ? 4.284 2.830 11.422 1.00 83.62 176 VAL A O 1
ATOM 1341 N N . ILE A 1 177 ? 2.380 1.796 11.986 1.00 87.06 177 ILE A N 1
ATOM 1342 C CA . ILE A 1 177 ? 1.487 2.940 12.091 1.00 87.06 177 ILE A CA 1
ATOM 1343 C C . I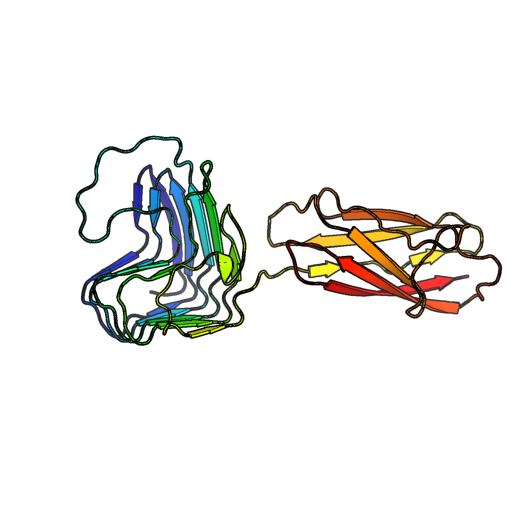LE A 1 177 ? 1.610 3.531 13.502 1.00 87.06 177 ILE A C 1
ATOM 1345 O O . ILE A 1 177 ? 1.307 2.892 14.515 1.00 87.06 177 ILE A O 1
ATOM 1349 N N . ASN A 1 178 ? 2.068 4.783 13.565 1.00 89.25 178 ASN A N 1
ATOM 1350 C CA . ASN A 1 178 ? 2.208 5.577 14.796 1.00 89.25 178 ASN A CA 1
ATOM 1351 C C . ASN A 1 178 ? 1.387 6.883 14.769 1.00 89.25 178 ASN A C 1
ATOM 1353 O O . ASN A 1 178 ? 1.528 7.738 15.646 1.00 89.25 178 ASN A O 1
ATOM 1357 N N . ASN A 1 179 ? 0.550 7.050 13.750 1.00 86.94 179 ASN A N 1
ATOM 1358 C CA . ASN A 1 179 ? -0.314 8.196 13.486 1.00 86.94 179 ASN A CA 1
ATOM 1359 C C . ASN A 1 179 ? -1.789 7.754 13.417 1.00 86.94 179 ASN A C 1
ATOM 1361 O O . ASN A 1 179 ? -2.117 6.571 13.435 1.00 86.94 179 ASN A O 1
ATOM 1365 N N . GLY A 1 180 ? -2.701 8.726 13.383 1.00 92.81 180 GLY A N 1
ATOM 1366 C CA . GLY A 1 180 ? -4.140 8.465 13.387 1.00 92.81 180 GLY A CA 1
ATOM 1367 C C . GLY A 1 180 ? -4.733 8.186 14.775 1.00 92.81 180 GLY A C 1
ATOM 1368 O O . GLY A 1 180 ? -4.077 8.268 15.823 1.00 92.81 180 GLY A O 1
ATOM 1369 N N . LYS A 1 181 ? -6.048 7.966 14.796 1.00 97.19 181 LYS A N 1
ATOM 1370 C CA . LYS A 1 181 ? -6.868 7.833 16.008 1.00 97.19 181 LYS A CA 1
ATOM 1371 C C . LYS A 1 181 ? -7.935 6.765 15.808 1.00 97.19 181 LYS A C 1
ATOM 1373 O O . LYS A 1 181 ? -8.479 6.646 14.719 1.00 97.19 181 LYS A O 1
ATOM 1378 N N . VAL A 1 182 ? -8.304 6.075 16.882 1.00 98.31 182 VAL A N 1
ATOM 1379 C CA . VAL A 1 182 ? -9.472 5.191 16.926 1.00 98.31 182 VAL A CA 1
ATOM 1380 C C . VAL A 1 182 ? -10.570 5.806 17.786 1.00 98.31 182 VAL A C 1
ATOM 1382 O O . VAL A 1 182 ? -10.320 6.329 18.878 1.00 98.31 182 VAL A O 1
ATOM 1385 N N . VAL A 1 183 ? -11.800 5.726 17.287 1.00 98.06 183 VAL A N 1
ATOM 1386 C CA . VAL A 1 183 ? -13.029 6.046 18.013 1.00 98.06 183 VAL A CA 1
ATOM 1387 C C . VAL A 1 183 ? -13.815 4.759 18.222 1.00 98.06 183 VAL A C 1
ATOM 1389 O O . VAL A 1 183 ? -14.197 4.101 17.258 1.00 98.06 183 VAL A O 1
ATOM 1392 N N . PHE A 1 184 ? -14.111 4.429 19.477 1.00 98.19 184 PHE A N 1
ATOM 1393 C CA . PHE A 1 184 ? -14.994 3.311 19.803 1.00 98.19 184 PHE A CA 1
ATOM 1394 C C . PHE A 1 184 ? -16.461 3.753 19.824 1.00 98.19 184 PHE A C 1
ATOM 1396 O O . PHE A 1 184 ? -16.795 4.862 20.261 1.00 98.19 184 PHE A O 1
ATOM 1403 N N . LYS A 1 185 ? -17.354 2.871 19.376 1.00 98.06 185 LYS A N 1
ATOM 1404 C CA . LYS A 1 185 ? -18.808 3.037 19.425 1.00 98.06 185 LYS A CA 1
ATOM 1405 C C . LYS A 1 185 ? -19.448 1.812 20.073 1.00 98.06 185 LYS A C 1
ATOM 1407 O O . LYS A 1 185 ? -19.043 0.691 19.797 1.00 98.06 185 LYS A O 1
ATOM 1412 N N . ILE A 1 186 ? -20.484 2.031 20.878 1.00 97.12 186 ILE A N 1
ATOM 1413 C CA . ILE A 1 186 ? -21.332 0.977 21.450 1.00 97.12 186 ILE A CA 1
ATOM 1414 C C . ILE A 1 186 ? -22.740 1.146 20.872 1.00 97.12 186 ILE A C 1
ATOM 1416 O O . ILE A 1 186 ? -23.359 2.200 21.041 1.00 97.12 186 ILE A O 1
ATOM 1420 N N . ASN A 1 187 ? -23.247 0.138 20.155 1.00 96.62 187 ASN A N 1
ATOM 1421 C CA . ASN A 1 187 ? -24.483 0.204 19.360 1.00 96.62 187 ASN A CA 1
ATOM 1422 C C . ASN A 1 187 ? -24.546 1.463 18.473 1.00 96.62 187 ASN A C 1
ATOM 1424 O O . ASN A 1 187 ? -25.526 2.210 18.487 1.00 96.62 187 ASN A O 1
ATOM 1428 N N . GLY A 1 188 ? -23.452 1.744 17.758 1.00 96.69 188 GLY A N 1
ATOM 1429 C CA . GLY A 1 188 ? -23.330 2.899 16.864 1.00 96.69 188 GLY A CA 1
ATOM 1430 C C . GLY A 1 188 ? -23.168 4.257 17.562 1.00 96.69 188 GLY A C 1
ATOM 1431 O O . GLY A 1 188 ? -22.889 5.250 16.892 1.00 96.69 188 GLY A O 1
ATOM 1432 N N . LYS A 1 189 ? -23.281 4.333 18.896 1.00 96.06 189 LYS A N 1
ATOM 1433 C CA . LYS A 1 189 ? -23.054 5.571 19.654 1.00 96.06 189 LYS A CA 1
ATOM 1434 C C . LYS A 1 189 ? -21.597 5.690 20.064 1.00 96.06 189 LYS A C 1
ATOM 1436 O O . LYS A 1 189 ? -21.073 4.819 20.750 1.00 96.06 189 LYS A O 1
ATOM 1441 N N . THR A 1 190 ? -20.969 6.797 19.694 1.00 96.75 190 THR A N 1
ATOM 1442 C CA . THR A 1 190 ? -19.588 7.102 20.070 1.00 96.75 190 THR A CA 1
ATOM 1443 C C . THR A 1 190 ? -19.402 7.152 21.582 1.00 96.75 190 THR A C 1
ATOM 1445 O O . THR A 1 190 ? -20.154 7.831 22.286 1.00 96.75 190 THR A O 1
ATOM 1448 N N . VAL A 1 191 ? -18.359 6.475 22.056 1.00 95.25 191 VAL A N 1
ATOM 1449 C CA . VAL A 1 191 ? -17.894 6.537 23.438 1.00 95.25 191 VAL A CA 1
ATOM 1450 C C . VAL A 1 191 ? -17.407 7.955 23.758 1.00 95.25 191 VAL A C 1
ATOM 1452 O O . VAL A 1 191 ? -16.662 8.578 22.994 1.00 95.25 191 VAL A O 1
ATOM 1455 N N . LYS A 1 192 ? -17.863 8.482 24.895 1.00 95.00 192 LYS A N 1
ATOM 1456 C CA . LYS A 1 192 ? -17.613 9.855 25.344 1.00 95.00 192 LYS A CA 1
ATOM 1457 C C . LYS A 1 192 ? -17.084 9.878 26.771 1.00 95.00 192 LYS A C 1
ATOM 1459 O O . LYS A 1 192 ? -17.369 8.974 27.556 1.00 95.00 192 LYS A O 1
ATOM 1464 N N . ASP A 1 193 ? -16.329 10.922 27.092 1.00 91.25 193 ASP A N 1
ATOM 1465 C CA . ASP A 1 193 ? -15.895 11.197 28.458 1.00 91.25 193 ASP A CA 1
ATOM 1466 C C . ASP A 1 193 ? -17.051 11.721 29.329 1.00 91.25 193 ASP A C 1
ATOM 1468 O O . ASP A 1 193 ? -18.169 11.950 28.856 1.00 91.25 193 ASP A O 1
ATOM 1472 N N . ALA A 1 194 ? -16.776 11.933 30.618 1.00 89.38 194 ALA A N 1
ATOM 1473 C CA . ALA A 1 194 ? -17.759 12.424 31.584 1.00 89.38 194 ALA A CA 1
ATOM 1474 C C . ALA A 1 194 ? -18.339 13.813 31.238 1.00 89.38 194 ALA A C 1
ATOM 1476 O O . ALA A 1 194 ? -19.411 14.162 31.724 1.00 89.38 194 ALA A O 1
ATOM 1477 N N . ASN A 1 195 ? -17.665 14.588 30.382 1.00 92.00 195 ASN A N 1
ATOM 1478 C CA . ASN A 1 195 ? -18.123 15.897 29.913 1.00 92.00 195 ASN A CA 1
ATOM 1479 C C . ASN A 1 195 ? -18.886 15.804 28.577 1.00 92.00 195 ASN A C 1
ATOM 1481 O O . ASN A 1 195 ? -19.251 16.825 27.996 1.00 92.00 195 ASN A O 1
ATOM 1485 N N . GLY A 1 196 ? -19.113 14.592 28.058 1.00 92.06 196 GLY A N 1
ATOM 1486 C CA . GLY A 1 196 ? -19.808 14.358 26.795 1.00 92.06 196 GLY A CA 1
ATOM 1487 C C . GLY A 1 196 ? -18.949 14.582 25.545 1.00 92.06 196 GLY A C 1
ATOM 1488 O O . GLY A 1 196 ? -19.498 14.619 24.434 1.00 92.06 196 GLY A O 1
ATOM 1489 N N . LYS A 1 197 ? -17.625 14.714 25.685 1.00 95.56 197 LYS A N 1
ATOM 1490 C CA . LYS A 1 197 ? -16.694 14.868 24.561 1.00 95.56 197 LYS A CA 1
ATOM 1491 C C . LYS A 1 197 ? -16.299 13.503 24.002 1.00 95.56 197 LYS A C 1
ATOM 1493 O O . LYS A 1 197 ? -16.071 12.558 24.749 1.00 95.56 197 LYS A O 1
ATOM 1498 N N . VAL A 1 198 ? -16.208 13.408 22.674 1.00 95.88 198 VAL A N 1
ATOM 1499 C CA . VAL A 1 198 ? -15.737 12.195 21.984 1.00 95.88 198 VAL A CA 1
ATOM 1500 C C . VAL A 1 198 ? -14.315 11.864 22.419 1.00 95.88 198 VAL A C 1
ATOM 1502 O O . VAL A 1 198 ? -13.442 12.737 22.427 1.00 95.88 198 VAL A O 1
ATOM 1505 N N . ILE A 1 199 ? -14.092 10.593 22.739 1.00 94.88 199 ILE A N 1
ATOM 1506 C CA . ILE A 1 199 ? -12.766 10.086 23.061 1.00 94.88 199 ILE A CA 1
ATOM 1507 C C . ILE A 1 199 ? -12.092 9.610 21.777 1.00 94.88 199 ILE A C 1
ATOM 1509 O O . ILE A 1 199 ? -12.635 8.786 21.046 1.00 94.88 199 ILE A O 1
ATOM 1513 N N . TYR A 1 200 ? -10.892 10.130 21.533 1.00 96.25 200 TYR A N 1
ATOM 1514 C CA . TYR A 1 200 ? -10.022 9.711 20.443 1.00 96.25 200 TYR A CA 1
ATOM 1515 C C . TYR A 1 200 ? -8.792 9.034 21.034 1.00 96.25 200 TYR A C 1
ATOM 1517 O O . TYR A 1 200 ? -7.945 9.704 21.632 1.00 96.25 200 TYR A O 1
ATOM 1525 N N . ALA A 1 201 ? -8.695 7.721 20.874 1.00 96.38 201 ALA A N 1
ATOM 1526 C CA . ALA A 1 201 ? -7.548 6.963 21.339 1.00 96.38 201 ALA A CA 1
ATOM 1527 C C . ALA A 1 201 ? -6.457 6.989 20.259 1.00 96.38 201 ALA A C 1
ATOM 1529 O O . ALA A 1 201 ? -6.721 6.688 19.098 1.00 96.38 201 ALA A O 1
ATOM 1530 N N . LYS A 1 202 ? -5.247 7.432 20.611 1.00 96.69 202 LYS A N 1
ATOM 1531 C CA . LYS A 1 202 ? -4.141 7.554 19.650 1.00 96.69 202 LYS A CA 1
ATOM 1532 C C . LYS A 1 202 ? -3.607 6.174 19.288 1.00 96.69 202 LYS A C 1
ATOM 1534 O O . LYS A 1 202 ? -3.395 5.369 20.192 1.00 96.69 202 LYS A O 1
ATOM 1539 N N . VAL A 1 203 ? -3.349 5.951 18.004 1.00 97.00 203 VAL A N 1
ATOM 1540 C CA . VAL A 1 203 ? -2.633 4.758 17.546 1.00 97.00 203 VAL A CA 1
ATOM 1541 C C . VAL A 1 203 ? -1.152 4.911 17.869 1.00 97.00 203 VAL A C 1
ATOM 1543 O O . VAL A 1 203 ? -0.570 5.980 17.686 1.00 97.00 203 VAL A O 1
ATOM 1546 N N . SER A 1 204 ? -0.547 3.846 18.375 1.00 95.19 204 SER A N 1
ATOM 1547 C CA . SER A 1 204 ? 0.897 3.731 18.528 1.00 95.19 204 SER A CA 1
ATOM 1548 C C . SER A 1 204 ? 1.292 2.277 18.344 1.00 95.19 204 SER A C 1
ATOM 1550 O O . SER A 1 204 ? 0.661 1.386 18.911 1.00 95.19 204 SER A O 1
ATOM 1552 N N . ASN A 1 205 ? 2.335 2.046 17.552 1.00 94.44 205 ASN A N 1
ATOM 1553 C CA . ASN A 1 205 ? 2.847 0.722 17.233 1.00 94.44 205 ASN A CA 1
ATOM 1554 C C . ASN A 1 205 ? 1.737 -0.243 16.777 1.00 94.44 205 ASN A C 1
ATOM 1556 O O . ASN A 1 205 ? 1.537 -1.300 17.381 1.00 94.44 205 ASN A O 1
ATOM 1560 N N . ASN A 1 206 ? 0.980 0.167 15.751 1.00 95.81 206 ASN A N 1
ATOM 1561 C CA . ASN A 1 206 ? -0.131 -0.595 15.166 1.00 95.81 206 ASN A CA 1
ATOM 1562 C C . ASN A 1 206 ? -1.313 -0.855 16.106 1.00 95.81 206 ASN A C 1
ATOM 1564 O O . ASN A 1 206 ? -2.201 -1.629 15.766 1.00 95.81 206 ASN A O 1
ATOM 1568 N N . GLN A 1 207 ? -1.356 -0.251 17.295 1.00 96.81 207 GLN A N 1
ATOM 1569 C CA . GLN A 1 207 ? -2.334 -0.623 18.312 1.00 96.81 207 GLN A CA 1
ATOM 1570 C C . GLN A 1 207 ? -2.932 0.568 19.046 1.00 96.81 207 GLN A C 1
ATOM 1572 O O . GLN A 1 207 ? -2.357 1.652 19.166 1.00 96.81 207 GLN A O 1
ATOM 1577 N N . VAL A 1 208 ? -4.109 0.309 19.601 1.00 97.25 208 VAL A N 1
ATOM 1578 C CA . VAL A 1 208 ? -4.812 1.160 20.545 1.00 97.25 208 VAL A CA 1
ATOM 1579 C C . VAL A 1 208 ? -5.225 0.316 21.735 1.00 97.25 208 VAL A C 1
ATOM 1581 O O . VAL A 1 208 ? -5.862 -0.721 21.580 1.00 97.25 208 VAL A O 1
ATOM 1584 N N . ASN A 1 209 ? -4.914 0.812 22.929 1.00 94.88 209 ASN A N 1
ATOM 1585 C CA . ASN A 1 209 ? -5.415 0.282 24.189 1.00 94.88 209 ASN A CA 1
ATOM 1586 C C . ASN A 1 209 ? -6.064 1.432 24.955 1.00 94.88 209 ASN A C 1
ATOM 1588 O O . ASN A 1 209 ? -5.394 2.407 25.303 1.00 94.88 209 ASN A O 1
ATOM 1592 N N . PHE A 1 210 ? -7.369 1.342 25.196 1.00 92.06 210 PHE A N 1
ATOM 1593 C CA . PHE A 1 210 ? -8.122 2.405 25.849 1.00 92.06 210 PHE A CA 1
ATOM 1594 C C . PHE A 1 210 ? -9.000 1.855 26.970 1.00 92.06 210 PHE A C 1
ATOM 1596 O O . PHE A 1 210 ? -9.878 1.033 26.737 1.00 92.06 210 PHE A O 1
ATOM 1603 N N . THR A 1 211 ? -8.793 2.334 28.195 1.00 94.62 211 THR A N 1
ATOM 1604 C CA . THR A 1 211 ? -9.620 1.944 29.342 1.00 94.62 211 THR A CA 1
ATOM 1605 C C . THR A 1 211 ? -10.851 2.839 29.447 1.00 94.62 211 THR A C 1
ATOM 1607 O O . THR A 1 211 ? -10.736 4.054 29.608 1.00 94.62 211 THR A O 1
ATOM 1610 N N . TYR A 1 212 ? -12.028 2.222 29.416 1.00 93.88 212 TYR A N 1
ATOM 1611 C CA . TYR A 1 212 ? -13.330 2.863 29.524 1.00 93.88 212 TYR A CA 1
ATOM 1612 C C . TYR A 1 212 ? -14.172 2.228 30.631 1.00 93.88 212 TYR A C 1
ATOM 1614 O O . TYR A 1 212 ? -14.243 1.008 30.746 1.00 93.88 212 TYR A O 1
ATOM 1622 N N . THR A 1 213 ? -14.851 3.050 31.427 1.00 94.62 213 THR A N 1
ATOM 1623 C CA . THR A 1 213 ? -15.824 2.567 32.412 1.00 94.62 213 THR A CA 1
ATOM 1624 C C . THR A 1 213 ? -17.222 2.682 31.823 1.00 94.62 213 THR A C 1
ATOM 1626 O O . THR A 1 213 ? -17.675 3.789 31.526 1.00 94.62 213 THR A O 1
ATOM 1629 N N . LEU A 1 214 ? -17.907 1.547 31.662 1.00 92.00 214 LEU A N 1
ATOM 1630 C CA . LEU A 1 214 ? -19.269 1.530 31.134 1.00 92.00 214 LEU A CA 1
ATOM 1631 C C . LEU A 1 214 ? -20.248 2.246 32.083 1.00 92.00 214 LEU A C 1
ATOM 1633 O O . LEU A 1 214 ? -20.164 2.035 33.300 1.00 92.00 214 LEU A O 1
ATOM 1637 N N . PRO A 1 215 ? -21.203 3.033 31.549 1.00 90.88 215 PRO A N 1
ATOM 1638 C CA . PRO A 1 215 ? -22.268 3.647 32.335 1.00 90.88 215 PRO A CA 1
ATOM 1639 C C . PRO A 1 215 ? -23.060 2.635 33.174 1.00 90.88 215 PRO A C 1
ATOM 1641 O O . PRO A 1 215 ? -23.331 1.515 32.737 1.00 90.88 215 PRO A O 1
ATOM 1644 N N . SER A 1 216 ? -23.470 3.052 34.374 1.00 91.62 216 SER A N 1
ATOM 1645 C CA . SER A 1 216 ? -24.214 2.219 35.329 1.00 91.62 216 SER A CA 1
ATOM 1646 C C . SER A 1 216 ? -25.604 1.796 34.849 1.00 91.62 216 SER A C 1
ATOM 1648 O O . SER A 1 216 ? -26.162 0.833 35.367 1.00 91.62 216 SER A O 1
ATOM 1650 N N . ASP A 1 217 ? -26.173 2.514 33.883 1.00 91.69 217 ASP A N 1
ATOM 1651 C CA . ASP A 1 217 ? -27.512 2.303 33.335 1.00 91.69 217 ASP A CA 1
ATOM 1652 C C . ASP A 1 217 ? -27.535 1.355 32.124 1.00 91.69 217 ASP A C 1
ATOM 1654 O O . ASP A 1 217 ? -28.611 1.035 31.602 1.00 91.69 217 ASP A O 1
ATOM 1658 N N . MET A 1 218 ? -26.372 0.861 31.682 1.00 94.12 218 MET A N 1
ATOM 1659 C CA . MET A 1 218 ? -26.312 -0.190 30.672 1.00 94.12 218 MET A CA 1
ATOM 1660 C C . MET A 1 218 ? -26.909 -1.494 31.212 1.00 94.12 218 MET A C 1
ATOM 1662 O O . MET A 1 218 ? -26.624 -1.939 32.320 1.00 94.12 218 MET A O 1
ATOM 1666 N N . LYS A 1 219 ? -27.757 -2.126 30.400 1.00 96.12 219 LYS A N 1
ATOM 1667 C CA . LYS A 1 219 ? -28.416 -3.395 30.738 1.00 96.12 219 LYS A CA 1
ATOM 1668 C C . LYS A 1 219 ? -27.488 -4.576 30.466 1.00 96.12 219 LYS A C 1
ATOM 1670 O O . LYS A 1 219 ? -26.763 -4.532 29.473 1.00 96.12 219 LYS A O 1
ATOM 1675 N N . ALA A 1 220 ? -27.602 -5.640 31.257 1.00 96.75 220 ALA A N 1
ATOM 1676 C CA . ALA A 1 220 ? -26.937 -6.911 30.984 1.00 96.75 220 ALA A CA 1
ATOM 1677 C C . ALA A 1 220 ? -27.493 -7.541 29.694 1.00 96.75 220 ALA A C 1
ATOM 1679 O O . ALA A 1 220 ? -28.680 -7.876 29.633 1.00 96.75 220 ALA A O 1
ATOM 1680 N N . LYS A 1 221 ? -26.665 -7.579 28.645 1.0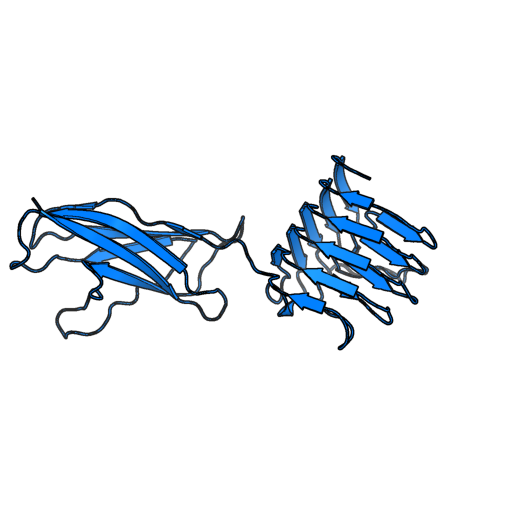0 97.19 221 LYS A N 1
ATOM 1681 C CA . LYS A 1 221 ? -26.915 -8.145 27.308 1.00 97.19 221 LYS A CA 1
ATOM 1682 C C . LYS A 1 221 ? -25.698 -7.905 26.403 1.00 97.19 221 LYS A C 1
ATOM 1684 O O . LYS A 1 221 ? -24.728 -7.263 26.803 1.00 97.19 221 LYS A O 1
ATOM 1689 N N . GLU A 1 222 ? -25.813 -8.337 25.155 1.00 98.31 222 GLU A N 1
ATOM 1690 C CA . GLU A 1 222 ? -24.867 -8.040 24.081 1.00 98.31 222 GLU A CA 1
ATOM 1691 C C . GLU A 1 222 ? -25.137 -6.677 23.416 1.00 98.31 222 GLU A C 1
ATOM 1693 O O . GLU A 1 222 ? -26.280 -6.210 23.285 1.00 98.31 222 GLU A O 1
ATOM 1698 N N . TYR A 1 223 ? -24.049 -6.037 22.997 1.00 98.31 223 TYR A N 1
ATOM 1699 C CA . TYR A 1 223 ? -23.994 -4.780 22.261 1.00 98.31 223 TYR A CA 1
ATOM 1700 C C . TYR A 1 223 ? -22.989 -4.914 21.114 1.00 98.31 223 TYR A C 1
ATOM 1702 O O . TYR A 1 223 ? -22.003 -5.632 21.237 1.00 98.31 223 TYR A O 1
ATOM 1710 N N . ASN A 1 224 ? -23.179 -4.152 20.039 1.00 98.56 224 ASN A N 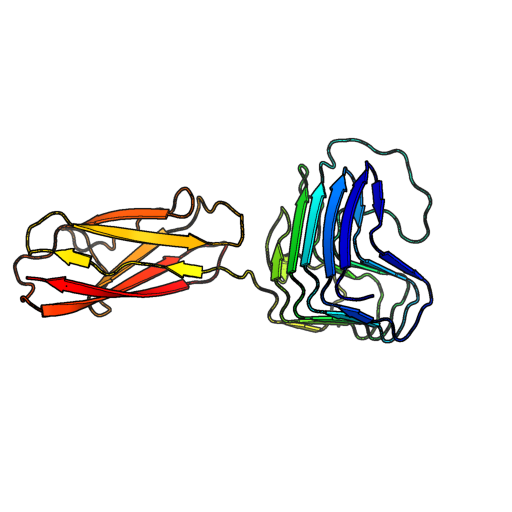1
ATOM 1711 C CA . ASN A 1 224 ? -22.170 -4.024 18.991 1.00 98.56 224 ASN A CA 1
ATOM 1712 C C . ASN A 1 224 ? -21.076 -3.063 19.465 1.00 98.56 224 ASN A C 1
ATOM 1714 O O . ASN A 1 224 ? -21.372 -1.904 19.772 1.00 98.56 224 ASN A O 1
ATOM 1718 N N . LEU A 1 225 ? -19.834 -3.527 19.499 1.00 98.50 225 LEU A N 1
ATOM 1719 C CA . LEU A 1 225 ? -18.636 -2.727 19.713 1.00 98.50 225 LEU A CA 1
ATOM 1720 C C . LEU A 1 225 ? -17.977 -2.469 18.362 1.00 98.50 225 LEU A C 1
ATOM 1722 O O . LEU A 1 225 ? -17.469 -3.394 17.745 1.00 98.50 225 LEU A O 1
ATOM 1726 N N . THR A 1 226 ? -17.965 -1.220 17.912 1.00 98.69 226 THR A N 1
ATOM 1727 C CA . THR A 1 226 ? -17.300 -0.837 16.661 1.00 98.69 226 THR A CA 1
ATOM 1728 C C . THR A 1 226 ? -16.068 -0.002 16.972 1.00 98.69 226 THR A C 1
ATOM 1730 O O . THR A 1 226 ? -16.172 0.991 17.697 1.00 98.69 226 THR A O 1
ATOM 1733 N N . ALA A 1 227 ? -14.924 -0.362 16.403 1.00 98.50 227 ALA A N 1
ATOM 1734 C CA . ALA A 1 227 ? -13.733 0.475 16.370 1.00 98.50 227 ALA A CA 1
ATOM 1735 C C . ALA A 1 227 ? -13.641 1.153 14.999 1.00 98.50 227 ALA A C 1
ATOM 1737 O O . ALA A 1 227 ? -13.773 0.483 13.981 1.00 98.50 227 ALA A O 1
ATOM 1738 N N . VAL A 1 228 ? -13.437 2.472 14.971 1.00 98.25 228 VAL A N 1
ATOM 1739 C CA . VAL A 1 228 ? -13.304 3.252 13.730 1.00 98.25 228 VAL A CA 1
ATOM 1740 C C . VAL A 1 228 ? -11.956 3.956 13.716 1.00 98.25 228 VAL A C 1
ATOM 1742 O O . VAL A 1 228 ? -11.715 4.814 14.570 1.00 98.25 228 VAL A O 1
ATOM 1745 N N . PHE A 1 229 ? -11.094 3.602 12.767 1.00 97.31 229 PHE A N 1
ATOM 1746 C CA . PHE A 1 229 ? -9.810 4.254 12.526 1.00 97.31 229 PHE A CA 1
ATOM 1747 C C . PHE A 1 229 ? -9.983 5.496 11.654 1.00 97.31 229 PHE A C 1
ATOM 1749 O O . PHE A 1 229 ? -10.712 5.481 10.667 1.00 97.31 229 PHE A O 1
ATOM 1756 N N . ILE A 1 230 ? -9.312 6.579 12.038 1.00 94.62 230 ILE A N 1
ATOM 1757 C CA . ILE A 1 230 ? -9.333 7.868 11.353 1.00 94.62 230 ILE A CA 1
ATOM 1758 C C . ILE A 1 230 ?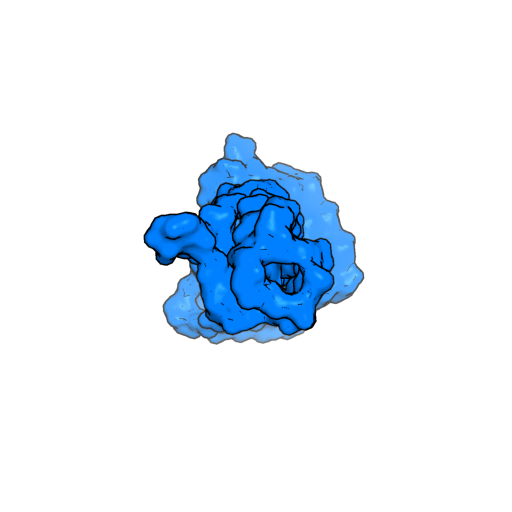 -7.892 8.370 11.251 1.00 94.62 230 ILE A C 1
ATOM 1760 O O . ILE A 1 230 ? -7.233 8.585 12.277 1.00 94.62 230 ILE A O 1
ATOM 1764 N N . SER A 1 231 ? -7.430 8.616 10.029 1.00 88.38 231 SER A N 1
ATOM 1765 C CA . SER A 1 231 ? -6.115 9.184 9.731 1.00 88.38 231 SER A CA 1
ATOM 1766 C C . SER A 1 231 ? -6.216 10.238 8.626 1.00 88.38 231 SER A C 1
ATOM 1768 O O . SER A 1 231 ? -7.232 10.325 7.943 1.00 88.38 231 SER A O 1
ATOM 1770 N N . SER A 1 232 ? -5.182 11.068 8.490 1.00 78.12 232 SER A N 1
ATOM 1771 C CA . SER A 1 232 ? -4.956 11.861 7.273 1.00 78.12 232 SER A CA 1
ATOM 1772 C C . SER A 1 232 ? -4.323 11.033 6.158 1.00 78.12 232 SER A C 1
ATOM 1774 O O . SER A 1 232 ? -4.507 11.365 4.997 1.00 78.12 232 SER A O 1
ATOM 1776 N N . ASP A 1 233 ? -3.600 9.977 6.532 1.00 73.56 233 ASP A N 1
ATOM 1777 C CA . ASP A 1 233 ? -2.681 9.251 5.643 1.00 73.56 233 ASP A CA 1
ATOM 1778 C C . ASP A 1 233 ? -3.262 7.899 5.195 1.00 73.56 233 ASP A C 1
ATOM 1780 O O . ASP A 1 233 ? -2.652 7.175 4.423 1.00 73.56 233 ASP A O 1
ATOM 1784 N N . TYR A 1 234 ? -4.433 7.536 5.725 1.00 77.62 234 TYR A N 1
ATOM 1785 C CA . TYR A 1 234 ? -5.116 6.277 5.450 1.00 77.62 234 TYR A CA 1
ATOM 1786 C C . TYR A 1 234 ? -6.617 6.511 5.377 1.00 77.62 234 TYR A C 1
ATOM 1788 O O . TYR A 1 234 ? -7.151 7.382 6.078 1.00 77.62 234 TYR A O 1
ATOM 1796 N N . ASP A 1 235 ? -7.292 5.665 4.606 1.00 80.25 235 ASP A N 1
ATOM 1797 C CA . ASP A 1 235 ? -8.745 5.616 4.570 1.00 80.25 235 ASP A CA 1
ATOM 1798 C C . ASP A 1 235 ? -9.355 5.317 5.945 1.00 80.25 235 ASP A C 1
ATOM 1800 O O . ASP A 1 235 ? -8.732 4.778 6.866 1.00 80.25 235 ASP A O 1
ATOM 1804 N N . CYS A 1 236 ? -10.627 5.685 6.086 1.00 88.69 236 CYS A N 1
ATOM 1805 C CA . CYS A 1 236 ? -11.403 5.348 7.267 1.00 88.69 236 CYS A CA 1
ATOM 1806 C C . CYS A 1 236 ? -11.697 3.844 7.272 1.00 88.69 236 CYS A C 1
ATOM 1808 O O . CYS A 1 236 ? -12.353 3.337 6.365 1.00 88.69 236 CYS A O 1
ATOM 1810 N N . LEU A 1 237 ? -11.280 3.153 8.332 1.00 93.44 237 LEU A N 1
ATOM 1811 C CA . LEU A 1 237 ? -11.503 1.714 8.498 1.00 93.44 237 LEU A CA 1
ATOM 1812 C C . LEU A 1 237 ? -12.418 1.456 9.691 1.00 93.44 237 LEU A C 1
ATOM 1814 O O . LEU A 1 237 ? -12.374 2.191 10.682 1.00 93.44 237 LEU A O 1
ATOM 1818 N N . GLU A 1 238 ? -13.207 0.385 9.638 1.00 97.38 238 GLU A N 1
ATOM 1819 C CA . GLU A 1 238 ? -14.019 -0.049 10.772 1.00 97.38 238 GLU A CA 1
ATOM 1820 C C . GLU A 1 238 ? -14.075 -1.570 10.929 1.00 97.38 238 GLU A C 1
ATOM 1822 O O . GLU A 1 238 ? -14.138 -2.307 9.951 1.00 97.38 238 GLU A O 1
ATOM 1827 N N . ASP A 1 239 ? -14.094 -2.025 12.182 1.00 98.56 239 ASP A N 1
ATOM 1828 C CA . ASP A 1 239 ? -14.391 -3.411 12.550 1.00 98.56 239 ASP A CA 1
ATOM 1829 C C . ASP A 1 239 ? -15.407 -3.424 13.693 1.00 98.56 239 ASP A C 1
ATOM 1831 O O . ASP A 1 239 ? -15.384 -2.562 14.578 1.00 98.56 239 ASP A O 1
ATOM 1835 N N . THR A 1 240 ? -16.326 -4.389 13.656 1.00 98.56 240 THR A N 1
ATOM 1836 C CA . THR A 1 240 ? -17.388 -4.547 14.653 1.00 98.56 240 THR A CA 1
ATOM 1837 C C . THR A 1 240 ? -17.337 -5.934 15.276 1.00 98.56 240 THR A C 1
ATOM 1839 O O . THR A 1 240 ? -17.329 -6.948 14.580 1.00 98.56 240 THR A O 1
ATOM 1842 N N . LYS A 1 241 ? -17.357 -5.952 16.607 1.00 98.56 241 LYS A N 1
ATOM 1843 C CA . LYS A 1 241 ? -17.366 -7.126 17.481 1.00 98.56 241 LYS A CA 1
ATOM 1844 C C . LYS A 1 241 ? -18.458 -7.002 18.541 1.00 98.56 241 LYS A C 1
ATOM 1846 O O . LYS A 1 241 ? -19.263 -6.067 18.521 1.00 98.56 241 LYS A O 1
ATOM 1851 N N . THR A 1 242 ? -18.495 -7.947 19.465 1.00 98.44 242 THR A N 1
ATOM 1852 C CA . THR A 1 242 ? -19.506 -8.050 20.513 1.00 98.44 242 THR A CA 1
ATOM 1853 C C . THR A 1 242 ? -18.963 -7.535 21.842 1.00 98.44 242 THR A C 1
ATOM 1855 O O . THR A 1 242 ? -17.902 -7.936 22.309 1.00 98.44 242 THR A O 1
ATOM 1858 N N . LEU A 1 243 ? -19.727 -6.665 22.497 1.00 98.25 243 LEU A N 1
ATOM 1859 C CA . LEU A 1 243 ? -19.546 -6.303 23.898 1.00 98.25 243 LEU A CA 1
ATOM 1860 C C . LEU A 1 243 ? -20.646 -6.971 24.724 1.00 98.25 243 LEU A C 1
ATOM 1862 O O . LEU A 1 243 ? -21.812 -6.582 24.641 1.00 98.25 243 LEU A O 1
ATOM 1866 N N . THR A 1 244 ? -20.269 -7.930 25.557 1.00 98.31 244 THR A N 1
ATOM 1867 C CA . THR A 1 244 ? -21.162 -8.627 26.483 1.00 98.31 244 THR A CA 1
ATOM 1868 C C . THR A 1 244 ? -21.090 -7.978 27.859 1.00 98.31 244 THR A C 1
ATOM 1870 O O . THR A 1 244 ? -20.037 -7.951 28.498 1.00 98.31 244 THR A O 1
ATOM 1873 N N . VAL A 1 245 ? -22.222 -7.454 28.327 1.00 97.56 245 VAL A N 1
ATOM 1874 C CA . VAL A 1 245 ? -22.375 -6.927 29.689 1.00 97.56 245 VAL A CA 1
ATOM 1875 C C . VAL A 1 245 ? -23.115 -7.962 30.528 1.00 97.56 245 VAL A C 1
ATOM 1877 O O . VAL A 1 245 ? -24.244 -8.315 30.178 1.00 97.56 245 VAL A O 1
ATOM 1880 N N . ASN A 1 246 ? -22.490 -8.420 31.615 1.00 93.94 246 ASN A N 1
ATOM 1881 C CA . ASN A 1 246 ? -23.071 -9.369 32.574 1.00 93.94 246 ASN A CA 1
ATOM 1882 C C . ASN A 1 246 ? -23.753 -8.677 33.762 1.00 93.94 246 ASN A C 1
ATOM 1884 O O . ASN A 1 246 ? -23.378 -7.527 34.090 1.00 93.94 246 ASN A O 1
#

Radius of gyration: 23.04 Å; chains: 1; bounding box: 57×34×64 Å